Protein AF-0000000075248743 (afdb_homodimer)

Radius of gyration: 20.76 Å; Cα contacts (8 Å, |Δi|>4): 688; chains: 2; bounding box: 33×71×60 Å

pLDDT: mean 91.66, std 14.66, range [25.2, 98.94]

Secondary structure (DSSP, 8-state):
------TT--GGGGSTTSS---HHHH----EEEE-SSSS-EEEE--SS-SEEEEE-SHHHHHHHTSS-EEEEEEEGGGEEETTTTTTEEEEBTTTTBSS--SSEEEEETTT--EEEEE-SSEEEE-GGGEEE-TGGGTT--HHHHHS--/------TT--GGGGSTTSS---HHHH----EEEE-SSSS-EEEE--SS-SEEEEE-SHHHHHHHTSS-EEEEEEEGGGEEETTTTTTEEEEBTTTTBSS--SSEEEEETTT--EEEEE-SSEEEE-GGGEEE-TGGGTT--HHHHHS--

Organism: NCBI:txid1955775

InterPro domains:
  IPR006913 CENP-V/GFA domain [PF04828] (32-120)
  IPR006913 CENP-V/GFA domain [PS51891] (31-149)
  IPR011057 Mss4-like superfamily [SSF51316] (20-132)

Nearest PDB structures (foldseek):
  8ajq-assembly2_C  TM=8.377E-01  e=2.061E-07  Pseudomonas aeruginosa PAO1
  6r1x-assembly3_C  TM=5.592E-01  e=4.480E-01  Magnetospirillum gryphiswaldense MSR-1
  7ps9-assembly3_C  TM=5.287E-01  e=5.691E-01  Magnetospirillum gryphiswaldense
  8ajq-assembly2_C  TM=8.379E-01  e=2.808E-07  Pseudomonas aeruginosa PAO1
  6r1x-assembly3_C  TM=5.360E-01  e=5.881E-01  Magnetospirillum gryphiswaldense MSR-1

Sequence (298 aa):
MACESPPGLEEWQQKPPYQIQGGEKFGTVYWTGKCHCGRVEYRINRERPLDSKYCHCTGCQVLHGAPFQWAAIFHKSDMTFTHGHQGLNFYNSAEQQHAHHLPCKVSCSYCHSPIMDEGRNVILLFPGLCEVEGKAAVGKTVQQIFEPRMACESPPGLEEWQQKPPYQIQGGEKFGTVYWTGKCHCGRVEYRINRERPLDSKYCHCTGCQVLHGAPFQWAAIFHKSDMTFTHGHQGLNFYNSAEQQHAHHLPCKVSCSYCHSPIMDEGRNVILLFPGLCEVEGKAAVGKTVQQIFEPR

Solvent-accessible surface area (backbone atoms only — not comparable to full-atom values): 15722 Å² total; per-residue (Å²): 132,81,79,70,72,71,95,81,71,59,72,69,56,64,30,60,35,20,29,66,62,54,65,83,80,59,48,62,56,29,31,31,34,44,42,75,75,55,78,39,42,37,40,24,47,51,85,65,57,81,46,38,47,77,42,69,50,63,67,43,6,18,52,29,21,11,79,36,32,42,30,29,27,38,52,27,78,39,33,29,19,72,63,28,62,56,59,54,35,40,31,14,73,90,77,66,39,82,37,94,46,78,57,22,38,34,22,34,59,79,76,41,11,45,46,31,38,38,48,95,66,34,29,35,32,25,59,38,33,53,38,78,23,71,78,76,45,66,93,59,50,67,67,73,62,48,50,59,127,131,80,78,69,74,69,96,81,70,59,73,68,57,65,30,60,37,20,29,67,62,55,66,83,80,58,47,64,56,30,31,31,35,45,42,76,76,56,78,40,41,34,40,25,47,52,86,65,56,82,44,38,46,78,42,69,49,64,67,42,5,19,52,29,22,11,80,36,32,41,29,29,26,38,52,27,79,38,32,27,20,72,64,27,62,57,59,54,35,40,31,13,74,90,76,64,38,83,36,93,47,76,58,22,39,33,23,34,60,78,75,41,13,45,47,32,38,38,48,93,65,34,30,36,33,24,60,39,33,54,39,80,22,71,79,77,44,68,92,56,50,67,66,74,63,48,50,61,127

Structure (mmCIF, N/CA/C/O backbone):
data_AF-0000000075248743-model_v1
#
loop_
_entity.id
_entity.type
_entity.pdbx_description
1 polymer 'CENP-V/GFA domain-containing protein'
#
loop_
_atom_site.group_PDB
_atom_site.id
_atom_site.type_symbol
_atom_site.label_atom_id
_atom_site.label_alt_id
_atom_site.label_comp_id
_atom_site.label_asym_id
_atom_site.label_entity_id
_atom_site.label_seq_id
_atom_site.pdbx_PDB_ins_code
_atom_site.Cartn_x
_atom_site.Cartn_y
_atom_site.Cartn_z
_atom_site.occupancy
_atom_site.B_iso_or_equiv
_atom_site.auth_seq_id
_atom_site.auth_comp_id
_atom_site.auth_asym_id
_atom_site.auth_atom_id
_atom_site.pdbx_PDB_model_num
ATOM 1 N N . MET A 1 1 ? -7.328 44.219 -1.631 1 26.56 1 MET A N 1
ATOM 2 C CA . MET A 1 1 ? -7.16 43.625 -2.965 1 26.56 1 MET A CA 1
ATOM 3 C C . MET A 1 1 ? -6.988 42.125 -2.895 1 26.56 1 MET A C 1
ATOM 5 O O . MET A 1 1 ? -6.008 41.625 -2.336 1 26.56 1 MET A O 1
ATOM 9 N N . ALA A 1 2 ? -8.039 41.281 -2.729 1 38.62 2 ALA A N 1
ATOM 10 C CA . ALA A 1 2 ? -8.031 39.844 -2.451 1 38.62 2 ALA A CA 1
ATOM 11 C C . ALA A 1 2 ? -7.238 39.094 -3.512 1 38.62 2 ALA A C 1
ATOM 13 O O . ALA A 1 2 ? -7.465 39.281 -4.711 1 38.62 2 ALA A O 1
ATOM 14 N N . CYS A 1 3 ? -5.922 38.781 -3.303 1 37.91 3 CYS A N 1
ATOM 15 C CA . CYS A 1 3 ? -5.098 38.094 -4.309 1 37.91 3 CYS A CA 1
ATOM 16 C C . CYS A 1 3 ? -5.902 37.062 -5.055 1 37.91 3 CYS A C 1
ATOM 18 O O . CYS A 1 3 ? -6.492 36.156 -4.438 1 37.91 3 CYS A O 1
ATOM 20 N N . GLU A 1 4 ? -6.52 37.281 -6.137 1 41.47 4 GLU A N 1
ATOM 21 C CA . GLU A 1 4 ? -7.16 36.312 -7.039 1 41.47 4 GLU A CA 1
ATOM 22 C C . GLU A 1 4 ? -6.312 35.062 -7.203 1 41.47 4 GLU A C 1
ATOM 24 O O . GLU A 1 4 ? -5.09 35.156 -7.355 1 41.47 4 GLU A O 1
ATOM 29 N N . SER A 1 5 ? -6.648 33.969 -6.484 1 47.62 5 SER A N 1
ATOM 30 C CA . SER A 1 5 ? -5.988 32.688 -6.684 1 47.62 5 SER A CA 1
ATOM 31 C C . SER A 1 5 ? -5.539 32.5 -8.125 1 47.62 5 SER A C 1
ATOM 33 O O . SER A 1 5 ? -6.242 32.906 -9.055 1 47.62 5 SER A O 1
ATOM 35 N N . PRO A 1 6 ? -4.219 32.469 -8.508 1 49.81 6 PRO A N 1
ATOM 36 C CA . PRO A 1 6 ? -3.875 32.281 -9.922 1 49.81 6 PRO A CA 1
ATOM 37 C C . PRO A 1 6 ? -4.91 31.469 -10.688 1 49.81 6 PRO A C 1
ATOM 39 O O . PRO A 1 6 ? -5.582 30.609 -10.109 1 49.81 6 PRO A O 1
ATOM 42 N N . PRO A 1 7 ? -5.312 31.672 -11.922 1 53.66 7 PRO A N 1
ATOM 43 C CA . PRO A 1 7 ? -6.223 31.031 -12.875 1 53.66 7 PRO A CA 1
ATOM 44 C C . PRO A 1 7 ? -5.84 29.578 -13.164 1 53.66 7 PRO A C 1
ATOM 46 O O . PRO A 1 7 ? -4.688 29.297 -13.5 1 53.66 7 PRO A O 1
ATOM 49 N N . GLY A 1 8 ? -6.32 28.438 -12.281 1 68.12 8 GLY A N 1
ATOM 50 C CA . GLY A 1 8 ? -6.148 27.047 -12.664 1 68.12 8 GLY A CA 1
ATOM 51 C C . GLY A 1 8 ? -6.078 26.109 -11.477 1 68.12 8 GLY A C 1
ATOM 52 O O . GLY A 1 8 ? -6.34 24.906 -11.609 1 68.12 8 GLY A O 1
ATOM 53 N N . LEU A 1 9 ? -5.648 26.672 -10.305 1 75.94 9 LEU A N 1
ATOM 54 C CA . LEU A 1 9 ? -5.609 25.766 -9.172 1 75.94 9 LEU A CA 1
ATOM 55 C C . LEU A 1 9 ? -6.977 25.672 -8.5 1 75.94 9 LEU A C 1
ATOM 57 O O . LEU A 1 9 ? -7.645 26.688 -8.297 1 75.94 9 LEU A O 1
ATOM 61 N N . GLU A 1 10 ? -7.312 24.453 -8.164 1 91 10 GLU A N 1
ATOM 62 C CA . GLU A 1 10 ? -8.523 24.219 -7.391 1 91 10 GLU A CA 1
ATOM 63 C C . GLU A 1 10 ? -8.367 24.719 -5.957 1 91 10 GLU A C 1
ATOM 65 O O . GLU A 1 10 ? -7.25 24.75 -5.426 1 91 10 GLU A O 1
ATOM 70 N N . GLU A 1 11 ? -9.406 25.172 -5.34 1 94.88 11 GLU A N 1
ATOM 71 C CA . GLU A 1 11 ? -9.414 25.781 -4.012 1 94.88 11 GLU A CA 1
ATOM 72 C C . GLU A 1 11 ? -8.75 24.859 -2.988 1 94.88 11 GLU A C 1
ATOM 74 O O . GLU A 1 11 ? -7.992 25.328 -2.131 1 94.88 11 GLU A O 1
ATOM 79 N N . TRP A 1 12 ? -9.047 23.578 -3.084 1 96.88 12 TRP A N 1
ATOM 80 C CA . TRP A 1 12 ? -8.523 22.641 -2.092 1 96.88 12 TRP A CA 1
ATOM 81 C C . TRP A 1 12 ? -7.004 22.578 -2.143 1 96.88 12 TRP A C 1
ATOM 83 O O . TRP A 1 12 ? -6.352 22.281 -1.138 1 96.88 12 TRP A O 1
ATOM 93 N N . GLN A 1 13 ? -6.379 22.844 -3.238 1 97.38 13 GLN A N 1
ATOM 94 C CA . GLN A 1 13 ? -4.934 22.797 -3.416 1 97.38 13 GLN A CA 1
ATOM 95 C C . GLN A 1 13 ? -4.238 23.906 -2.645 1 97.38 13 GLN A C 1
ATOM 97 O O . GLN A 1 13 ? -3.02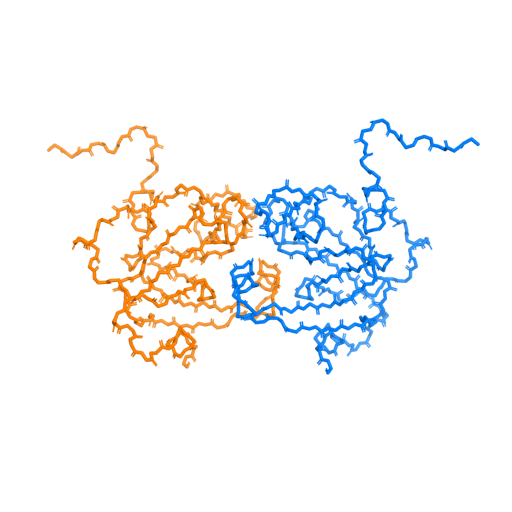1 23.875 -2.445 1 97.38 13 GLN A O 1
ATOM 102 N N . GLN A 1 14 ? -5.031 24.859 -2.176 1 96.31 14 GLN A N 1
ATOM 103 C CA . GLN A 1 14 ? -4.484 26.016 -1.476 1 96.31 14 GLN A CA 1
ATOM 104 C C . GLN A 1 14 ? -4.773 25.938 0.021 1 96.31 14 GLN A C 1
ATOM 106 O O . GLN A 1 14 ? -4.48 26.891 0.763 1 96.31 14 GLN A O 1
ATOM 111 N N . LYS A 1 15 ? -5.309 24.922 0.429 1 97.38 15 LYS A N 1
ATOM 112 C CA . LYS A 1 15 ? -5.672 24.703 1.827 1 97.38 15 LYS A CA 1
ATOM 113 C C . LYS A 1 15 ? -4.887 23.547 2.438 1 97.38 15 LYS A C 1
ATOM 115 O O . LYS A 1 15 ? -4.355 22.703 1.714 1 97.38 15 LYS A O 1
ATOM 120 N N . PRO A 1 16 ? -4.812 23.484 3.725 1 97.94 16 PRO A N 1
ATOM 121 C CA . PRO A 1 16 ? -4.188 22.312 4.355 1 97.94 16 PRO A CA 1
ATOM 122 C C . PRO A 1 16 ? -4.848 21 3.951 1 97.94 16 PRO A C 1
ATOM 124 O O . PRO A 1 16 ? -6.062 20.953 3.75 1 97.94 16 PRO A O 1
ATOM 127 N N . PRO A 1 17 ? -3.996 19.953 3.795 1 98.69 17 PRO A N 1
ATOM 128 C CA . PRO A 1 17 ? -2.561 19.891 4.074 1 98.69 17 PRO A CA 1
ATOM 129 C C . PRO A 1 17 ? -1.706 20.266 2.865 1 98.69 17 PRO A C 1
ATOM 131 O O . PRO A 1 17 ? -0.489 20.062 2.877 1 98.69 17 PRO A O 1
ATOM 134 N N . TYR A 1 18 ? -2.293 20.906 1.869 1 98.5 18 TYR A N 1
ATOM 135 C CA . TYR A 1 18 ? -1.592 21.109 0.608 1 98.5 18 TYR A CA 1
ATOM 136 C C . TYR A 1 18 ? -1.05 22.531 0.515 1 98.5 18 TYR A C 1
ATOM 138 O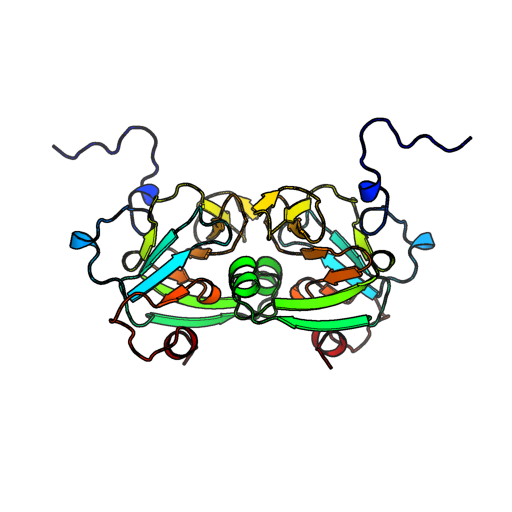 O . TYR A 1 18 ? -0.303 22.859 -0.41 1 98.5 18 TYR A O 1
ATOM 146 N N . GLN A 1 19 ? -1.462 23.375 1.482 1 96.94 19 GLN A N 1
ATOM 147 C CA . GLN A 1 19 ? -0.862 24.703 1.594 1 96.94 19 GLN A CA 1
ATOM 148 C C . GLN A 1 19 ? 0.577 24.609 2.096 1 96.94 19 GLN A C 1
ATOM 150 O O . GLN A 1 19 ? 0.828 24.094 3.188 1 96.94 19 GLN A O 1
ATOM 155 N N . ILE A 1 20 ? 1.481 25.062 1.297 1 95.12 20 ILE A N 1
ATOM 156 C CA . ILE A 1 20 ? 2.879 25.047 1.714 1 95.12 20 ILE A CA 1
ATOM 157 C C . ILE A 1 20 ? 3.105 26.078 2.812 1 95.12 20 ILE A C 1
ATOM 159 O O . ILE A 1 20 ? 2.885 27.281 2.602 1 95.12 20 ILE A O 1
ATOM 163 N N . GLN A 1 21 ? 3.469 25.609 3.908 1 91.69 21 GLN A N 1
ATOM 164 C CA . GLN A 1 21 ? 3.66 26.5 5.047 1 91.69 21 GLN A CA 1
ATOM 165 C C . GLN A 1 21 ? 5.125 26.531 5.477 1 91.69 21 GLN A C 1
ATOM 167 O O . GLN A 1 21 ? 5.742 25.484 5.68 1 91.69 21 GLN A O 1
ATOM 172 N N . GLY A 1 22 ? 5.656 27.688 5.582 1 88 22 GLY A N 1
ATOM 173 C CA . GLY A 1 22 ? 7.008 27.828 6.102 1 88 22 GLY A CA 1
ATOM 174 C C . GLY A 1 22 ? 7.121 27.5 7.574 1 88 22 GLY A C 1
ATOM 175 O O . GLY A 1 22 ? 6.109 27.375 8.266 1 88 22 GLY A O 1
ATOM 176 N N . GLY A 1 23 ? 8.32 27.281 8.039 1 81.94 23 GLY A N 1
ATOM 177 C CA . GLY A 1 23 ? 8.609 26.859 9.398 1 81.94 23 GLY A CA 1
ATOM 178 C C . GLY A 1 23 ? 8.023 27.797 10.445 1 81.94 23 GLY A C 1
ATOM 179 O O . GLY A 1 23 ? 7.395 27.344 11.406 1 81.94 23 GLY A O 1
ATOM 180 N N . GLU A 1 24 ? 8.188 29.109 10.281 1 86.44 24 GLU A N 1
ATOM 181 C CA . GLU A 1 24 ? 7.734 30.078 11.289 1 86.44 24 GLU A CA 1
ATOM 182 C C . GLU A 1 24 ? 6.215 30.047 11.43 1 86.44 24 GLU A C 1
ATOM 184 O O . GLU A 1 24 ? 5.691 30.047 12.547 1 86.44 24 GLU A O 1
ATOM 189 N N . LYS A 1 25 ? 5.504 29.938 10.367 1 90.44 25 LYS A N 1
ATOM 190 C CA . LYS A 1 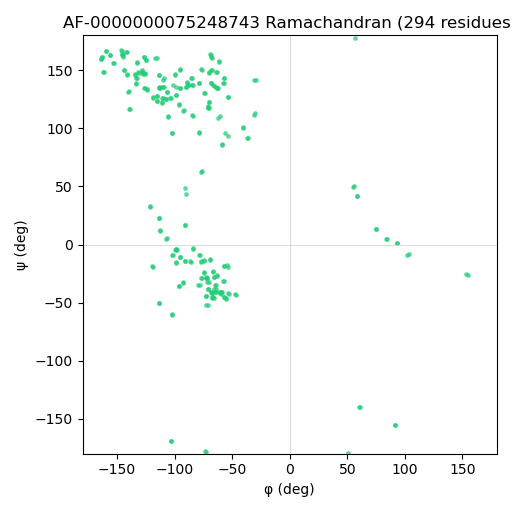25 ? 4.047 29.969 10.383 1 90.44 25 LYS A CA 1
ATOM 191 C C . LYS A 1 25 ? 3.475 28.609 10.805 1 90.44 25 LYS A C 1
ATOM 193 O O . LYS A 1 25 ? 2.469 28.547 11.508 1 90.44 25 LYS A O 1
ATOM 198 N N . PHE A 1 26 ? 4.105 27.516 10.438 1 95.12 26 PHE A N 1
ATOM 199 C CA . PHE A 1 26 ? 3.594 26.172 10.695 1 95.12 26 PHE A CA 1
ATOM 200 C C . PHE A 1 26 ? 3.805 25.781 12.156 1 95.12 26 PHE A C 1
ATOM 202 O O . PHE A 1 26 ? 3.021 25.016 12.711 1 95.12 26 PHE A O 1
ATOM 209 N N . GLY A 1 27 ? 4.797 26.297 12.758 1 93.88 27 GLY A N 1
ATOM 210 C CA . GLY A 1 27 ? 5.051 26.031 14.164 1 93.88 27 GLY A CA 1
ATOM 211 C C . GLY A 1 27 ? 5.957 24.844 14.398 1 93.88 27 GLY A C 1
ATOM 212 O O . GLY A 1 27 ? 6.727 24.469 13.508 1 93.88 27 GLY A O 1
ATOM 213 N N . THR A 1 28 ? 5.824 24.25 15.555 1 93.62 28 THR A N 1
ATOM 214 C CA . THR A 1 28 ? 6.719 23.172 15.945 1 93.62 28 THR A CA 1
ATOM 215 C C . THR A 1 28 ? 6.379 21.891 15.195 1 93.62 28 THR A C 1
ATOM 217 O O . THR A 1 28 ? 5.227 21.453 15.188 1 93.62 28 THR A O 1
ATOM 220 N N . VAL A 1 29 ? 7.422 21.344 14.641 1 95.06 29 VAL A N 1
ATOM 221 C CA . VAL A 1 29 ? 7.262 20.078 13.93 1 95.06 29 VAL A CA 1
ATOM 222 C C . VAL A 1 29 ? 7.625 18.922 14.859 1 95.06 29 VAL A C 1
ATOM 224 O O . VAL A 1 29 ? 8.758 18.828 15.328 1 95.06 29 VAL A O 1
ATOM 227 N N . TYR A 1 30 ? 6.645 18.062 15.039 1 94 30 TYR A N 1
ATOM 228 C CA . TYR A 1 30 ? 6.879 16.906 15.914 1 94 30 TYR A CA 1
ATOM 229 C C . TYR A 1 30 ? 7.27 15.68 15.102 1 94 30 TYR A C 1
ATOM 231 O O . TYR A 1 30 ? 8.047 14.844 15.57 1 94 30 TYR A O 1
ATOM 239 N N . TRP A 1 31 ? 6.691 15.578 13.969 1 94.94 31 TRP A N 1
ATOM 240 C CA . TRP A 1 31 ? 6.906 14.406 13.125 1 94.94 31 TRP A CA 1
ATOM 241 C C . TRP A 1 31 ? 7.156 14.82 11.68 1 94.94 31 TRP A C 1
ATOM 243 O O . TRP A 1 31 ? 6.602 15.82 11.203 1 94.94 31 TRP A O 1
ATOM 253 N N . THR A 1 32 ? 7.965 14.094 10.992 1 96.56 32 THR A N 1
ATOM 254 C CA . THR A 1 32 ? 8.156 14.18 9.547 1 96.56 32 THR A CA 1
ATOM 255 C C . THR A 1 32 ? 7.934 12.812 8.891 1 96.56 32 THR A C 1
ATOM 257 O O . THR A 1 32 ? 7.922 11.789 9.578 1 96.56 32 THR A O 1
ATOM 260 N N . GLY A 1 33 ? 7.664 12.883 7.648 1 97.62 33 GLY A N 1
ATOM 261 C CA . GLY A 1 33 ? 7.543 11.656 6.879 1 97.62 33 GLY A CA 1
A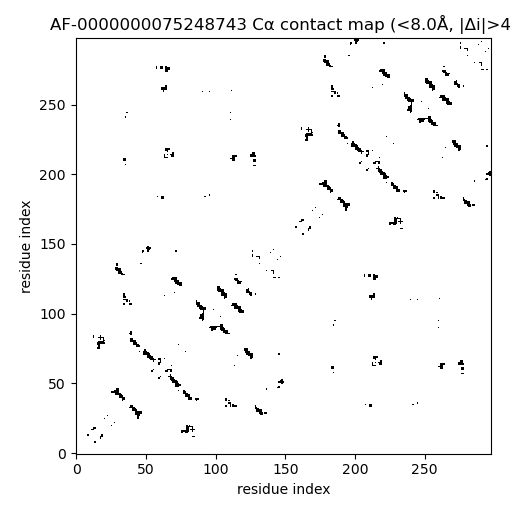TOM 262 C C . GLY A 1 33 ? 7.785 11.852 5.395 1 97.62 33 GLY A C 1
ATOM 263 O O . GLY A 1 33 ? 7.82 12.984 4.91 1 97.62 33 GLY A O 1
ATOM 264 N N . LYS A 1 34 ? 8.023 10.781 4.742 1 98.44 34 LYS A N 1
ATOM 265 C CA . LYS A 1 34 ? 8.211 10.781 3.293 1 98.44 34 LYS A CA 1
ATOM 266 C C . LYS A 1 34 ? 7.82 9.438 2.684 1 98.44 34 LYS A C 1
ATOM 268 O O . LYS A 1 34 ? 7.801 8.422 3.377 1 98.44 34 LYS A O 1
ATOM 273 N N . CYS A 1 35 ? 7.48 9.5 1.39 1 98.75 35 CYS A N 1
ATOM 274 C CA . CYS A 1 35 ? 7.219 8.258 0.669 1 98.75 35 CYS A CA 1
ATOM 275 C C . CYS A 1 35 ? 8.516 7.504 0.396 1 98.75 35 CYS A C 1
ATOM 277 O O . CYS A 1 35 ? 9.594 7.938 0.809 1 98.75 35 CYS A O 1
ATOM 279 N N . HIS A 1 36 ? 8.492 6.402 -0.254 1 98.88 36 HIS A N 1
ATOM 280 C CA . HIS A 1 36 ? 9.648 5.539 -0.434 1 98.88 36 HIS A CA 1
ATOM 281 C C . HIS A 1 36 ? 10.703 6.203 -1.318 1 98.88 36 HIS A C 1
ATOM 283 O O . HIS A 1 36 ? 11.898 6.129 -1.033 1 98.88 36 HIS A O 1
ATOM 289 N N . CYS A 1 37 ? 10.258 6.859 -2.395 1 98.62 37 CYS A N 1
ATOM 290 C CA . CYS A 1 37 ? 11.188 7.426 -3.363 1 98.62 37 CYS A CA 1
ATOM 291 C C . CYS A 1 37 ? 11.641 8.82 -2.941 1 98.62 37 CYS A C 1
ATOM 293 O O . CYS A 1 37 ? 12.547 9.391 -3.541 1 98.62 37 CYS A O 1
ATOM 295 N N . GLY A 1 38 ? 10.93 9.398 -2 1 98.31 38 GLY A N 1
ATOM 296 C CA . GLY A 1 38 ? 11.367 10.672 -1.447 1 98.31 38 GLY A CA 1
ATOM 297 C C . GLY A 1 38 ? 10.75 11.867 -2.143 1 98.31 38 GLY A C 1
ATOM 298 O O . GLY A 1 38 ? 10.945 13.008 -1.721 1 98.31 38 GLY A O 1
ATOM 299 N N . ARG A 1 39 ? 9.898 11.656 -3.111 1 98.31 39 ARG A N 1
ATOM 300 C CA . ARG A 1 39 ? 9.305 12.758 -3.867 1 98.31 39 ARG A CA 1
ATOM 301 C C . ARG A 1 39 ? 8.242 13.469 -3.045 1 98.31 39 ARG A C 1
ATOM 303 O O . ARG A 1 39 ? 7.902 14.625 -3.324 1 98.31 39 ARG A O 1
ATOM 310 N N . VAL A 1 40 ? 7.664 12.805 -2.092 1 98.75 40 VAL A N 1
ATOM 311 C CA . VAL A 1 40 ? 6.637 13.367 -1.218 1 98.75 40 VAL A CA 1
ATOM 312 C C . VAL A 1 40 ? 7.156 13.422 0.218 1 98.75 40 VAL A C 1
ATOM 314 O O . VAL A 1 40 ? 7.641 12.414 0.748 1 98.75 40 VAL A O 1
ATOM 317 N N . GLU A 1 41 ? 7.141 14.539 0.75 1 98.38 41 GLU A N 1
ATOM 318 C CA . GLU A 1 41 ? 7.527 14.781 2.139 1 98.38 41 GLU A CA 1
ATOM 319 C C . GLU A 1 41 ? 6.488 15.625 2.865 1 98.38 41 GLU A C 1
ATOM 321 O O . GLU A 1 41 ? 5.832 16.469 2.254 1 98.38 41 GLU A O 1
ATOM 326 N N . TYR A 1 42 ? 6.34 15.367 4.188 1 98.38 42 TYR A N 1
ATOM 327 C CA . TYR A 1 42 ? 5.371 16.141 4.957 1 98.38 42 TYR A CA 1
ATOM 328 C C . TYR A 1 42 ? 5.863 16.359 6.383 1 98.38 42 TYR A C 1
ATOM 330 O O . TYR A 1 42 ? 6.816 15.719 6.824 1 98.38 42 TYR A O 1
ATOM 338 N N . ARG A 1 43 ? 5.262 17.281 7.016 1 97.5 43 ARG A N 1
ATOM 339 C CA . ARG A 1 43 ? 5.512 17.641 8.414 1 97.5 43 ARG A CA 1
ATOM 340 C C . ARG A 1 43 ? 4.211 17.672 9.211 1 97.5 43 ARG A C 1
ATOM 342 O O . ARG A 1 43 ? 3.15 17.984 8.664 1 97.5 43 ARG A O 1
ATOM 349 N N . ILE A 1 44 ? 4.281 17.359 10.516 1 96.94 44 ILE A N 1
ATOM 350 C CA . ILE A 1 44 ? 3.152 17.391 11.438 1 96.94 44 ILE A CA 1
ATOM 351 C C . ILE A 1 44 ? 3.492 18.266 12.641 1 96.94 44 ILE A C 1
ATOM 353 O O . ILE A 1 44 ? 4.543 18.094 13.266 1 96.94 44 ILE A O 1
ATOM 357 N N . ASN A 1 45 ? 2.588 19.094 13.016 1 96.44 45 ASN A N 1
ATOM 358 C CA . ASN A 1 45 ? 2.871 20.031 14.102 1 96.44 45 ASN A CA 1
ATOM 359 C C . ASN A 1 45 ? 2.023 19.734 15.336 1 96.44 45 ASN A C 1
ATOM 361 O O . ASN A 1 45 ? 1.751 20.625 16.141 1 96.44 45 ASN A O 1
ATOM 365 N N . ARG A 1 46 ? 1.58 18.531 15.414 1 95.31 46 ARG A N 1
ATOM 366 C CA . ARG A 1 46 ? 0.86 18.047 16.594 1 95.31 46 ARG A CA 1
ATOM 367 C C . ARG A 1 46 ? 1.538 16.812 17.172 1 95.31 46 ARG A C 1
ATOM 369 O O . ARG A 1 46 ? 1.839 15.867 16.453 1 95.31 46 ARG A O 1
ATOM 376 N N . GLU A 1 47 ? 1.709 16.844 18.438 1 93 47 GLU A N 1
ATOM 377 C CA . GLU A 1 47 ? 2.475 15.789 19.094 1 93 47 GLU A CA 1
ATOM 378 C C . GLU A 1 47 ? 1.698 14.477 19.109 1 93 47 GLU A C 1
ATOM 380 O O . GLU A 1 47 ? 2.221 13.43 18.719 1 93 47 GLU A O 1
ATOM 385 N N . ARG A 1 48 ? 0.419 14.617 19.625 1 94.88 48 ARG A N 1
ATOM 386 C CA . ARG A 1 48 ? -0.412 13.422 19.734 1 94.88 48 ARG A CA 1
ATOM 387 C C . ARG A 1 48 ? -1.587 13.477 18.766 1 94.88 48 ARG A C 1
ATOM 389 O O . ARG A 1 48 ? -2.227 14.516 18.609 1 94.88 48 ARG A O 1
ATOM 396 N N . PRO A 1 49 ? -1.808 12.367 18.109 1 97.69 49 PRO A N 1
ATOM 397 C CA . PRO A 1 49 ? -2.998 12.367 17.266 1 97.69 49 PRO A CA 1
ATOM 398 C C . PRO A 1 49 ? -4.289 12.562 18.047 1 97.69 49 PRO A C 1
ATOM 400 O O . PRO A 1 49 ? -4.32 12.336 19.266 1 97.69 49 PRO A O 1
ATOM 403 N N . LEU A 1 50 ? -5.289 13.031 17.328 1 98.19 50 LEU A N 1
ATOM 404 C CA . LEU A 1 50 ? -6.621 13.133 17.906 1 98.19 50 LEU A CA 1
ATOM 405 C C . LEU A 1 50 ? -7.133 11.758 18.328 1 98.19 50 LEU A C 1
ATOM 407 O O . LEU A 1 50 ? -7.844 11.641 19.328 1 98.19 50 LEU A O 1
ATOM 411 N N . ASP A 1 51 ? -6.895 10.812 17.516 1 97.94 51 ASP A N 1
ATOM 412 C CA . ASP A 1 51 ? -7.242 9.406 17.688 1 97.94 51 ASP A CA 1
ATOM 413 C C . ASP A 1 51 ? -6.391 8.516 16.797 1 97.94 51 ASP A C 1
ATOM 415 O O . ASP A 1 51 ? -5.66 9.008 15.93 1 97.94 51 ASP A O 1
ATOM 419 N N . SER A 1 52 ? -6.402 7.223 17.047 1 98.06 52 SER A N 1
ATOM 420 C CA . SER A 1 52 ? -5.746 6.211 16.219 1 98.06 52 SER A CA 1
ATOM 421 C C . SER A 1 52 ? -6.602 4.953 16.109 1 98.06 52 SER A C 1
ATOM 423 O O . SER A 1 52 ? -7.293 4.574 17.062 1 98.06 52 SER A O 1
ATOM 425 N N . LYS A 1 53 ? -6.5 4.324 14.922 1 97.69 53 LYS A N 1
ATOM 426 C CA . LYS A 1 53 ? -7.375 3.18 14.68 1 97.69 53 LYS A CA 1
ATOM 427 C C . LYS A 1 53 ? -6.66 2.105 13.867 1 97.69 53 LYS A C 1
ATOM 429 O O . LYS A 1 53 ? -5.75 2.408 13.094 1 97.69 53 LYS A O 1
ATOM 434 N N . TYR A 1 54 ? -7.133 0.858 14.172 1 98.12 54 TYR A N 1
ATOM 435 C CA . TYR A 1 54 ? -6.879 -0.262 13.273 1 98.12 54 TYR A CA 1
ATOM 436 C C . TYR A 1 54 ? -8.117 -0.607 12.461 1 98.12 54 TYR A C 1
ATOM 438 O O . TYR A 1 54 ? -9.203 -0.785 13.023 1 98.12 54 TYR A O 1
ATOM 446 N N . CYS A 1 55 ? -8 -0.657 11.18 1 98.25 55 CYS A N 1
ATOM 447 C CA . CYS A 1 55 ? -9.102 -1.071 10.32 1 98.25 55 CYS A CA 1
ATOM 448 C C . CYS A 1 55 ? -8.82 -2.426 9.688 1 98.25 55 CYS A C 1
ATOM 450 O O . CYS A 1 55 ? -7.824 -2.584 8.969 1 98.25 55 CYS A O 1
ATOM 452 N N . HIS A 1 56 ? -9.68 -3.396 9.805 1 97.38 56 HIS A N 1
ATOM 453 C CA . HIS A 1 56 ? -9.461 -4.762 9.344 1 97.38 56 HIS A CA 1
ATOM 454 C C . HIS A 1 56 ? -10.383 -5.113 8.188 1 97.38 56 HIS A C 1
ATOM 456 O O . HIS A 1 56 ? -10.539 -6.289 7.844 1 97.38 56 HIS A O 1
ATOM 462 N N . CYS A 1 57 ? -11.023 -4.156 7.625 1 97.62 57 CYS A N 1
ATOM 463 C CA . CYS A 1 57 ? -11.93 -4.469 6.527 1 97.62 57 CYS A CA 1
ATOM 464 C C . CYS A 1 57 ? -11.164 -4.949 5.301 1 97.62 57 CYS A C 1
ATOM 466 O O . CYS A 1 57 ? -9.969 -4.664 5.164 1 97.62 57 CYS A O 1
ATOM 468 N N . THR A 1 58 ? -11.797 -5.594 4.406 1 96.69 58 THR A N 1
ATOM 469 C CA . THR A 1 58 ? -11.18 -6.156 3.213 1 96.69 58 THR A CA 1
ATOM 470 C C . THR A 1 58 ? -10.648 -5.047 2.307 1 96.69 58 THR A C 1
ATOM 472 O O . THR A 1 58 ? -9.594 -5.199 1.681 1 96.69 58 THR A O 1
ATOM 475 N N . GLY A 1 59 ? -11.344 -3.941 2.193 1 98.12 59 GLY A N 1
ATOM 476 C CA . GLY A 1 59 ? -10.875 -2.828 1.381 1 98.12 59 GLY A CA 1
ATOM 477 C C . GLY A 1 59 ? -9.508 -2.32 1.796 1 98.12 59 GLY A C 1
ATOM 478 O O . GLY A 1 59 ? -8.633 -2.109 0.951 1 98.12 59 GLY A O 1
ATOM 479 N N . CYS A 1 60 ? -9.336 -2.166 3.084 1 98.69 60 CYS A N 1
ATOM 480 C CA . CYS A 1 60 ? -8.055 -1.685 3.592 1 98.69 60 CYS A CA 1
ATOM 481 C C . CYS A 1 60 ? -6.977 -2.75 3.447 1 98.69 60 CYS A C 1
ATOM 483 O O . CYS A 1 60 ? -5.828 -2.436 3.141 1 98.69 60 CYS A O 1
ATOM 485 N N . GLN A 1 61 ? -7.367 -3.98 3.684 1 98.5 61 GLN A N 1
ATOM 486 C CA . GLN A 1 61 ? -6.406 -5.059 3.482 1 98.5 61 GLN A CA 1
ATOM 487 C C . GLN A 1 61 ? -5.906 -5.086 2.043 1 98.5 61 GLN A C 1
ATOM 489 O O . GLN A 1 61 ? -4.703 -5.207 1.802 1 98.5 61 GLN A O 1
ATOM 494 N N . VAL A 1 62 ? -6.77 -4.887 1.107 1 98.81 62 VAL A N 1
ATOM 495 C CA . VAL A 1 62 ? -6.43 -4.938 -0.311 1 98.81 62 VAL A CA 1
ATOM 496 C C . VAL A 1 62 ? -5.621 -3.697 -0.691 1 98.81 62 VAL A C 1
ATOM 498 O O . VAL A 1 62 ? -4.594 -3.803 -1.364 1 98.81 62 VAL A O 1
ATOM 501 N N . LEU A 1 63 ? -5.984 -2.557 -0.275 1 98.94 63 LEU A N 1
ATOM 502 C CA . LEU A 1 63 ? -5.371 -1.303 -0.698 1 98.94 63 LEU A CA 1
ATOM 503 C C . LEU A 1 63 ? -3.979 -1.15 -0.094 1 98.94 63 LEU A C 1
ATOM 505 O O . LEU A 1 63 ? -3.109 -0.501 -0.683 1 98.94 63 LEU A O 1
ATOM 509 N N . HIS A 1 64 ? -3.746 -1.738 1.062 1 98.94 64 HIS A N 1
ATOM 510 C CA . HIS A 1 64 ? -2.443 -1.622 1.709 1 98.94 64 HIS A CA 1
ATOM 511 C C . HIS A 1 64 ? -1.588 -2.857 1.449 1 98.94 64 HIS A C 1
ATOM 513 O O . HIS A 1 64 ? -0.374 -2.834 1.667 1 98.94 64 HIS A O 1
ATOM 519 N N . GLY A 1 65 ? -2.225 -3.965 0.974 1 98.69 65 GLY A N 1
ATOM 520 C CA . GLY A 1 65 ? -1.499 -5.223 0.895 1 98.69 65 GLY A CA 1
ATOM 521 C C . GLY A 1 65 ? -0.961 -5.688 2.236 1 98.69 65 GLY A C 1
ATOM 522 O O . GLY A 1 65 ? 0.182 -6.137 2.33 1 98.69 65 GLY A O 1
ATOM 523 N N . ALA A 1 66 ? -1.75 -5.551 3.24 1 98.56 66 ALA A N 1
ATOM 524 C CA . ALA A 1 66 ? -1.354 -5.832 4.617 1 98.56 66 ALA A CA 1
ATOM 525 C C . ALA A 1 66 ? -2.527 -6.383 5.426 1 98.56 66 ALA A C 1
ATOM 527 O O . ALA A 1 66 ? -3.674 -6.34 4.973 1 98.56 66 ALA A O 1
ATOM 528 N N . PRO A 1 67 ? -2.258 -6.926 6.602 1 97.12 67 PRO A N 1
ATOM 529 C CA . PRO A 1 67 ? -3.346 -7.543 7.363 1 97.12 67 PRO A CA 1
ATOM 530 C C . PRO A 1 67 ? -4.395 -6.531 7.824 1 97.12 67 PRO A C 1
ATOM 532 O O . PRO A 1 67 ? -5.547 -6.902 8.07 1 97.12 67 PRO A O 1
ATOM 535 N N . PHE A 1 68 ? -3.973 -5.305 8.008 1 98.06 68 PHE A N 1
ATOM 536 C CA . PHE A 1 68 ? -4.867 -4.238 8.445 1 98.06 68 PHE A CA 1
ATOM 537 C C . PHE A 1 68 ? -4.246 -2.871 8.18 1 98.06 68 PHE A C 1
ATOM 539 O O . PHE A 1 68 ? -3.041 -2.766 7.938 1 98.06 68 PHE A O 1
ATOM 546 N N . GLN A 1 69 ? -5.121 -1.894 8.18 1 98.56 69 GLN A N 1
ATOM 547 C CA . GLN A 1 69 ? -4.668 -0.507 8.133 1 98.56 69 GLN A CA 1
ATOM 548 C C . GLN A 1 69 ? -4.461 0.051 9.539 1 98.56 69 GLN A C 1
ATOM 550 O O . GLN A 1 69 ? -5.266 -0.205 10.438 1 98.56 69 GLN A O 1
ATOM 555 N N . TRP A 1 70 ? -3.363 0.751 9.781 1 98.69 70 TRP A N 1
ATOM 556 C CA . TRP A 1 70 ? -3.084 1.553 10.969 1 98.69 70 TRP A CA 1
ATOM 557 C C . TRP A 1 70 ? -3.072 3.039 10.625 1 98.69 70 TRP A C 1
ATOM 559 O O . TRP A 1 70 ? -2.291 3.482 9.781 1 98.69 70 TRP A O 1
ATOM 569 N N . ALA A 1 71 ? -3.953 3.789 11.32 1 98.75 71 ALA A N 1
ATOM 570 C CA . ALA A 1 71 ? -4.094 5.203 10.977 1 98.75 71 ALA A CA 1
ATOM 571 C C . ALA A 1 71 ? -4.094 6.074 12.227 1 98.75 71 ALA A C 1
ATOM 573 O O . ALA A 1 71 ? -4.691 5.711 13.25 1 98.75 71 ALA A O 1
ATOM 574 N N . ALA A 1 72 ? -3.41 7.164 12.141 1 98.69 72 ALA A N 1
ATOM 575 C CA . ALA A 1 72 ? -3.449 8.242 13.133 1 98.69 72 ALA A CA 1
ATOM 576 C C . ALA A 1 72 ? -4.223 9.445 12.602 1 98.69 72 ALA A C 1
ATOM 578 O O . ALA A 1 72 ? -3.969 9.914 11.492 1 98.69 72 ALA A O 1
ATOM 579 N N . ILE A 1 73 ? -5.117 9.945 13.375 1 98.81 73 ILE A N 1
ATOM 580 C CA . ILE A 1 73 ? -6.051 10.961 12.914 1 98.81 73 ILE A CA 1
ATOM 581 C C . ILE A 1 73 ? -5.566 12.344 13.352 1 98.81 73 ILE A C 1
ATOM 583 O O . ILE A 1 73 ? -5.258 12.555 14.531 1 98.81 73 ILE A O 1
ATOM 587 N N . PHE A 1 74 ? -5.48 13.266 12.469 1 98.81 74 PHE A N 1
ATOM 588 C CA . PHE A 1 74 ? -5.102 14.656 12.703 1 98.81 74 PHE A CA 1
ATOM 589 C C . PHE A 1 74 ? -6.066 15.602 12 1 98.81 74 PHE A C 1
ATOM 591 O O . PHE A 1 74 ? -6.738 15.219 11.039 1 98.81 74 PHE A O 1
ATOM 598 N N . HIS A 1 75 ? -6.125 16.797 12.492 1 98.81 75 HIS A N 1
ATOM 599 C CA . HIS A 1 75 ? -6.719 17.828 11.656 1 98.81 75 HIS A CA 1
ATOM 600 C C . HIS A 1 75 ? -5.891 18.062 10.391 1 98.81 75 HIS A C 1
ATOM 602 O O . HIS A 1 75 ? -4.664 17.953 10.422 1 98.81 75 HIS A O 1
ATOM 608 N N . LYS A 1 76 ? -6.562 18.422 9.32 1 98.75 76 LYS A N 1
ATOM 609 C CA . LYS A 1 76 ? -5.848 18.734 8.086 1 98.75 76 LYS A CA 1
ATOM 610 C C . LYS A 1 76 ? -4.836 19.859 8.312 1 98.75 76 LYS A C 1
ATOM 612 O O . LYS A 1 76 ? -3.764 19.875 7.707 1 98.75 76 LYS A O 1
ATOM 617 N N . SER A 1 77 ? -5.113 20.766 9.211 1 98.31 77 SER A N 1
ATOM 618 C CA . SER A 1 77 ? -4.25 21.906 9.484 1 98.31 77 SER A CA 1
ATOM 619 C C . SER A 1 77 ? -3.014 21.5 10.273 1 98.31 77 SER A C 1
ATOM 621 O O . SER A 1 77 ? -2.062 22.266 10.406 1 98.31 77 SER A O 1
ATOM 623 N N . ASP A 1 78 ? -2.977 20.312 10.828 1 98.12 78 ASP A N 1
ATOM 624 C CA . ASP A 1 78 ? -1.829 19.828 11.586 1 98.12 78 ASP A CA 1
ATOM 625 C C . ASP A 1 78 ? -0.711 19.359 10.664 1 98.12 78 ASP A C 1
ATOM 627 O O . ASP A 1 78 ? 0.408 19.109 11.109 1 98.12 78 ASP A O 1
ATOM 631 N N . MET A 1 79 ? -0.976 19.281 9.398 1 98.31 79 MET A N 1
ATOM 632 C CA . MET A 1 79 ? -0.03 18.703 8.445 1 98.31 79 MET A CA 1
ATOM 633 C C . MET A 1 79 ? 0.225 19.672 7.285 1 98.31 79 MET A C 1
ATOM 635 O O . MET A 1 79 ? -0.66 20.438 6.902 1 98.31 79 MET A O 1
ATOM 639 N N . THR A 1 80 ? 1.446 19.609 6.781 1 98.44 80 THR A N 1
ATOM 640 C CA . THR A 1 80 ? 1.769 20.297 5.535 1 98.44 80 THR A CA 1
ATOM 641 C C . THR A 1 80 ? 2.684 19.438 4.668 1 98.44 80 THR A C 1
ATOM 643 O O . THR A 1 80 ? 3.66 18.875 5.16 1 98.44 80 THR A O 1
ATOM 646 N N . PHE A 1 81 ? 2.299 19.328 3.4 1 98.62 81 PHE A N 1
ATOM 647 C CA . PHE A 1 81 ? 3.221 18.75 2.43 1 98.62 81 PHE A CA 1
ATOM 648 C C . PHE A 1 81 ? 4.27 19.781 2.006 1 98.62 81 PHE A C 1
ATOM 650 O O . PHE A 1 81 ? 3.943 20.938 1.723 1 98.62 81 PHE A O 1
ATOM 657 N N . THR A 1 82 ? 5.465 19.359 1.885 1 96.94 82 THR A N 1
ATOM 658 C CA . THR A 1 82 ? 6.582 20.234 1.585 1 96.94 82 THR A CA 1
ATOM 659 C C . THR A 1 82 ? 6.426 20.859 0.201 1 96.94 82 THR A C 1
ATOM 661 O O . THR A 1 82 ? 6.871 21.984 -0.034 1 96.94 82 THR A O 1
ATOM 664 N N . HIS A 1 83 ? 5.871 20.141 -0.753 1 97.06 83 HIS A N 1
ATOM 665 C CA . HIS A 1 83 ? 5.688 20.641 -2.113 1 97.06 83 HIS A CA 1
ATOM 666 C C . HIS A 1 83 ? 4.211 20.625 -2.506 1 97.06 83 HIS A C 1
ATOM 668 O O . HIS A 1 83 ? 3.875 20.344 -3.658 1 97.06 83 HIS A O 1
ATOM 674 N N . GLY A 1 84 ? 3.41 20.859 -1.483 1 96.88 84 GLY A N 1
ATOM 675 C CA . GLY A 1 84 ? 1.984 20.922 -1.762 1 96.88 84 GLY A CA 1
ATOM 676 C C . GLY A 1 84 ? 1.438 19.625 -2.334 1 96.88 84 GLY A C 1
ATOM 677 O O . GLY A 1 84 ? 1.778 18.531 -1.862 1 96.88 84 GLY A O 1
ATOM 678 N N . HIS A 1 85 ? 0.588 19.766 -3.264 1 97.25 85 HIS A N 1
ATOM 679 C CA . HIS A 1 85 ? -0.091 18.609 -3.828 1 97.25 85 HIS A CA 1
ATOM 680 C C . HIS A 1 85 ? 0.751 17.953 -4.918 1 97.25 85 HIS A C 1
ATOM 682 O O . HIS A 1 85 ? 0.354 16.922 -5.484 1 97.25 85 HIS A O 1
ATOM 688 N N . GLN A 1 86 ? 1.896 18.5 -5.254 1 97.12 86 GLN A N 1
ATOM 689 C CA . GLN A 1 86 ? 2.729 17.953 -6.324 1 97.12 86 GLN A CA 1
ATOM 690 C C . GLN A 1 86 ? 3.211 16.547 -5.988 1 97.12 86 GLN A C 1
ATOM 692 O O . GLN A 1 86 ? 3.635 16.281 -4.859 1 97.12 86 GLN A O 1
ATOM 697 N N . GLY A 1 87 ? 3.117 15.664 -6.969 1 98.19 87 GLY A N 1
ATOM 698 C CA . GLY A 1 87 ? 3.633 14.312 -6.801 1 98.19 87 GLY A CA 1
ATOM 699 C C . GLY A 1 87 ? 2.652 13.391 -6.105 1 98.19 87 GLY A C 1
ATOM 700 O O . GLY A 1 87 ? 2.963 12.219 -5.863 1 98.19 87 GLY A O 1
ATOM 701 N N . LEU A 1 88 ? 1.477 13.898 -5.848 1 98.75 88 LEU A N 1
ATOM 702 C CA . LEU A 1 88 ? 0.485 13.086 -5.152 1 98.75 88 LEU A CA 1
ATOM 703 C C . LEU A 1 88 ? -0.518 12.492 -6.137 1 98.75 88 LEU A C 1
ATOM 705 O O . LEU A 1 88 ? -0.818 13.102 -7.164 1 98.75 88 LEU A O 1
ATOM 709 N N . ASN A 1 89 ? -0.949 11.359 -5.812 1 98.75 89 ASN A N 1
ATOM 710 C CA . ASN A 1 89 ? -2.098 10.719 -6.445 1 98.75 89 ASN A CA 1
ATOM 711 C C . ASN A 1 89 ? -3.295 10.656 -5.5 1 98.75 89 ASN A C 1
ATOM 713 O O . ASN A 1 89 ? -3.143 10.352 -4.316 1 98.75 89 ASN A O 1
ATOM 717 N N . PHE A 1 90 ? -4.445 10.977 -6.031 1 98.88 90 PHE A N 1
ATOM 718 C CA . PHE A 1 90 ? -5.699 10.883 -5.297 1 98.88 90 PHE A CA 1
ATOM 719 C C . PHE A 1 90 ? -6.598 9.805 -5.895 1 98.88 90 PHE A C 1
ATOM 721 O O . PHE A 1 90 ? -6.738 9.719 -7.117 1 98.88 90 PHE A O 1
ATOM 728 N N . TYR A 1 91 ? -7.184 8.977 -5.02 1 98.88 91 TYR A N 1
ATOM 729 C CA . TYR A 1 91 ? -8.023 7.867 -5.453 1 98.88 91 TYR A CA 1
ATOM 730 C C . TYR A 1 91 ? -9.25 7.738 -4.562 1 98.88 91 TYR A C 1
ATOM 732 O O . TYR A 1 91 ? -9.133 7.527 -3.352 1 98.88 91 TYR A O 1
ATOM 740 N N . ASN A 1 92 ? -10.391 7.93 -5.148 1 98.75 92 ASN A N 1
ATOM 741 C CA . ASN A 1 92 ? -11.648 7.645 -4.457 1 98.75 92 ASN A CA 1
ATOM 742 C C . ASN A 1 92 ? -12.023 6.172 -4.57 1 98.75 92 ASN A C 1
ATOM 744 O O . ASN A 1 92 ? -12.422 5.711 -5.645 1 98.75 92 ASN A O 1
ATOM 748 N N . SER A 1 93 ? -11.945 5.516 -3.463 1 98.31 93 SER A N 1
ATOM 749 C CA . SER A 1 93 ? -12.102 4.062 -3.494 1 98.31 93 SER A CA 1
ATOM 750 C C . SER A 1 93 ? -13.555 3.664 -3.736 1 98.31 93 SER A C 1
ATOM 752 O O . SER A 1 93 ? -13.82 2.613 -4.324 1 98.31 93 SER A O 1
ATOM 754 N N . ALA A 1 94 ? -14.508 4.438 -3.357 1 97.88 94 ALA A N 1
ATOM 755 C CA . ALA A 1 94 ? -15.922 4.121 -3.576 1 97.88 94 ALA A CA 1
ATOM 756 C C . ALA A 1 94 ? -16.266 4.172 -5.062 1 97.88 94 ALA A C 1
ATOM 758 O O . ALA A 1 94 ? -16.953 3.283 -5.578 1 97.88 94 ALA A O 1
ATOM 759 N N . GLU A 1 95 ? -15.734 5.168 -5.754 1 98.06 95 GLU A N 1
ATOM 760 C CA . GLU A 1 95 ? -16.031 5.363 -7.168 1 98.06 95 GLU A CA 1
ATOM 761 C C . GLU A 1 95 ? -14.969 4.727 -8.055 1 98.06 95 GLU A C 1
ATOM 763 O O . GLU A 1 95 ? -15.141 4.645 -9.273 1 98.06 95 GLU A O 1
ATOM 768 N N . GLN A 1 96 ? -13.883 4.312 -7.422 1 98.31 96 GLN A N 1
ATOM 769 C CA . GLN A 1 96 ? -12.734 3.752 -8.133 1 98.31 96 GLN A CA 1
ATOM 770 C C . GLN A 1 96 ? -12.227 4.715 -9.203 1 98.31 96 GLN A C 1
ATOM 772 O O . GLN A 1 96 ? -12.047 4.324 -10.359 1 98.31 96 GLN A O 1
ATOM 777 N N . GLN A 1 97 ? -12.023 5.984 -8.789 1 98.19 97 GLN A N 1
ATOM 778 C CA . GLN A 1 97 ? -11.586 7.031 -9.711 1 98.19 97 GLN A CA 1
ATOM 779 C C . GLN A 1 97 ? -10.43 7.828 -9.125 1 98.19 97 GLN A C 1
ATOM 781 O O . GLN A 1 97 ? -10.391 8.102 -7.926 1 98.19 97 GLN A O 1
ATOM 786 N N . HIS A 1 98 ? -9.523 8.172 -10.117 1 98.19 98 HIS A N 1
ATOM 787 C CA . HIS A 1 98 ? -8.477 9.109 -9.734 1 98.19 98 HIS A CA 1
ATOM 788 C C . HIS A 1 98 ? -9 10.539 -9.703 1 98.19 98 HIS A C 1
ATOM 790 O O . HIS A 1 98 ? -9.133 11.172 -10.75 1 98.19 98 HIS A O 1
ATOM 796 N N . ALA A 1 99 ? -9.367 11.016 -8.562 1 96.88 99 ALA A N 1
ATOM 797 C CA . ALA A 1 99 ? -9.859 12.375 -8.352 1 96.88 99 ALA A CA 1
ATOM 798 C C . ALA A 1 99 ? -9.797 12.758 -6.871 1 96.88 99 ALA A C 1
ATOM 800 O O . ALA A 1 99 ? -9.922 11.891 -5.996 1 96.88 99 ALA A O 1
ATOM 801 N N . HIS A 1 100 ? -9.578 13.992 -6.656 1 97.75 100 HIS A N 1
ATOM 802 C CA . HIS A 1 100 ? -9.719 14.5 -5.293 1 97.75 100 HIS A CA 1
ATOM 803 C C . HIS A 1 100 ? -11.18 14.664 -4.91 1 97.75 100 HIS A C 1
ATOM 805 O O . HIS A 1 100 ? -11.656 15.789 -4.727 1 97.75 100 HIS A O 1
ATOM 811 N N . HIS A 1 101 ? -11.898 13.672 -4.863 1 97.75 101 HIS A N 1
ATOM 812 C CA . HIS A 1 101 ? -13.266 13.57 -4.363 1 97.75 101 HIS A CA 1
ATOM 813 C C . HIS A 1 101 ? -13.305 12.875 -3.01 1 97.75 101 HIS A C 1
ATOM 815 O O . HIS A 1 101 ? -13.094 11.664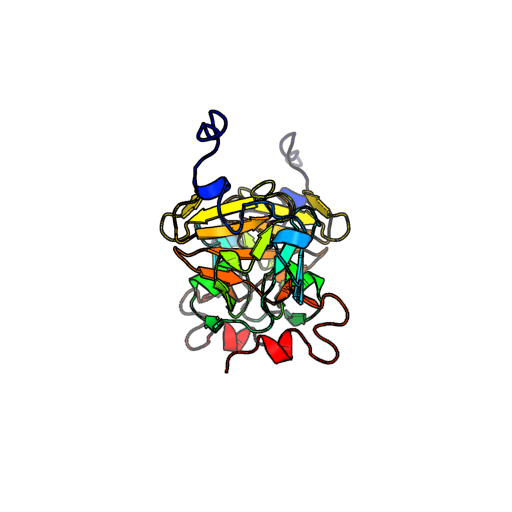 -2.924 1 97.75 101 HIS A O 1
ATOM 821 N N . LEU A 1 102 ? -13.617 13.609 -1.985 1 98.12 102 LEU A N 1
ATOM 822 C CA . LEU A 1 102 ? -13.5 13.109 -0.622 1 98.12 102 LEU A CA 1
ATOM 823 C C . LEU A 1 102 ? -14.656 12.172 -0.283 1 98.12 102 LEU A C 1
ATOM 825 O O . LEU A 1 102 ? -15.766 12.352 -0.78 1 98.12 102 LEU A O 1
ATOM 829 N N . PRO A 1 103 ? -14.438 11.195 0.611 1 98.5 103 PRO A N 1
ATOM 830 C CA . PRO A 1 103 ? -13.102 10.82 1.079 1 98.5 103 PRO A CA 1
ATOM 831 C C . PRO A 1 103 ? -12.25 10.172 -0.013 1 98.5 103 PRO A C 1
ATOM 833 O O . PRO A 1 103 ? -12.797 9.578 -0.947 1 98.5 103 PRO A O 1
ATOM 836 N N . CYS A 1 104 ? -10.93 10.344 0.074 1 98.75 104 CYS A N 1
ATOM 837 C CA . CYS A 1 104 ? -10.086 9.703 -0.928 1 98.75 104 CYS A CA 1
ATOM 838 C C . CYS A 1 104 ? -8.773 9.234 -0.313 1 98.75 104 CYS A C 1
ATOM 840 O O . CYS A 1 104 ? -8.43 9.625 0.805 1 98.75 104 CYS A O 1
ATOM 842 N N . LYS A 1 105 ? -8.117 8.344 -1.041 1 98.94 105 LYS A N 1
ATOM 843 C CA . LYS A 1 105 ? -6.781 7.852 -0.727 1 98.94 105 LYS A CA 1
ATOM 844 C C . LYS A 1 105 ? -5.707 8.742 -1.347 1 98.94 105 LYS A C 1
ATOM 846 O O . LYS A 1 105 ? -5.848 9.195 -2.484 1 98.94 105 LYS A O 1
ATOM 851 N N . VAL A 1 106 ? -4.668 9.031 -0.591 1 98.94 106 VAL A N 1
ATOM 852 C CA . VAL A 1 106 ? -3.561 9.852 -1.065 1 98.94 106 VAL A CA 1
ATOM 853 C C . VAL A 1 106 ? -2.266 9.047 -1.047 1 98.94 106 VAL A C 1
ATOM 855 O O . VAL A 1 106 ? -1.92 8.438 -0.031 1 98.94 106 VAL A O 1
ATOM 858 N N . SER A 1 107 ? -1.603 9 -2.164 1 98.94 107 SER A N 1
ATOM 859 C CA . SER A 1 107 ? -0.359 8.25 -2.301 1 98.94 107 SER A CA 1
ATOM 860 C C . SER A 1 107 ? 0.647 9 -3.17 1 98.94 107 SER A C 1
ATOM 862 O O . SER A 1 107 ? 0.305 10 -3.801 1 98.94 107 SER A O 1
ATOM 864 N N . CYS A 1 108 ? 1.876 8.578 -3.119 1 98.88 108 CYS A N 1
ATOM 865 C CA . CYS A 1 108 ? 2.859 9.078 -4.074 1 98.88 108 CYS A CA 1
ATOM 866 C C . CYS A 1 108 ? 2.516 8.633 -5.492 1 98.88 108 CYS A C 1
ATOM 868 O O . CYS A 1 108 ? 2.201 7.461 -5.723 1 98.88 108 CYS A O 1
ATOM 870 N N . SER A 1 109 ? 2.639 9.539 -6.406 1 98.69 109 SER A N 1
ATOM 871 C CA . SER A 1 109 ? 2.279 9.234 -7.789 1 98.69 109 SER A CA 1
ATOM 872 C C . SER A 1 109 ? 3.363 8.406 -8.469 1 98.69 109 SER A C 1
ATOM 874 O O . SER A 1 109 ? 3.135 7.832 -9.539 1 98.69 109 SER A O 1
ATOM 876 N N . TYR A 1 110 ? 4.539 8.352 -7.852 1 98.69 110 TYR A N 1
ATOM 877 C CA . TYR A 1 110 ? 5.645 7.652 -8.492 1 98.69 110 TYR A CA 1
ATOM 878 C C . TYR A 1 110 ? 5.855 6.277 -7.867 1 98.69 110 TYR A C 1
ATOM 880 O O . TYR A 1 110 ? 5.5 5.258 -8.461 1 98.69 110 TYR A O 1
ATOM 888 N N . CYS A 1 111 ? 6.148 6.215 -6.562 1 98.75 111 CYS A N 1
ATOM 889 C CA . CYS A 1 111 ? 6.461 4.922 -5.957 1 98.75 111 CYS A CA 1
ATOM 890 C C . CYS A 1 111 ? 5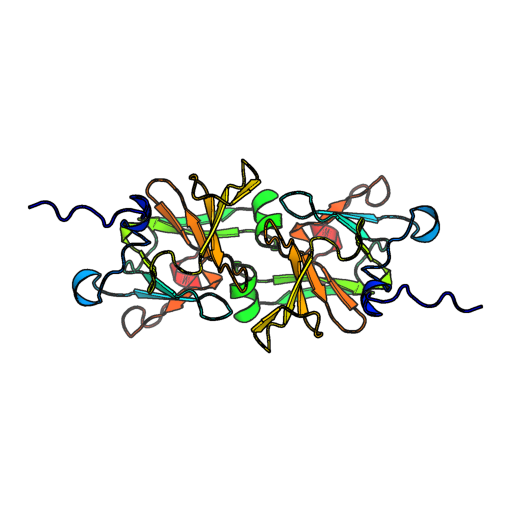.199 4.258 -5.418 1 98.75 111 CYS A C 1
ATOM 892 O O . CYS A 1 111 ? 5.23 3.086 -5.031 1 98.75 111 CYS A O 1
ATOM 894 N N . HIS A 1 112 ? 4.086 4.973 -5.277 1 98.81 112 HIS A N 1
ATOM 895 C CA . HIS A 1 112 ? 2.746 4.512 -4.938 1 98.81 112 HIS A CA 1
ATOM 896 C C . HIS A 1 112 ? 2.639 4.168 -3.457 1 98.81 112 HIS A C 1
ATOM 898 O O . HIS A 1 112 ? 1.66 3.557 -3.027 1 98.81 112 HIS A O 1
ATOM 904 N N . SER A 1 113 ? 3.686 4.605 -2.648 1 98.88 113 SER A N 1
ATOM 905 C CA . SER A 1 113 ? 3.516 4.504 -1.202 1 98.88 113 SER A CA 1
ATOM 906 C C . SER A 1 113 ? 2.229 5.184 -0.748 1 98.88 113 SER A C 1
ATOM 908 O O . SER A 1 113 ? 1.974 6.34 -1.097 1 98.88 113 SER A O 1
ATOM 910 N N . PRO A 1 114 ? 1.386 4.418 0.02 1 98.94 114 PRO A N 1
ATOM 911 C CA . PRO A 1 114 ? 0.245 5.102 0.635 1 98.94 114 PRO A CA 1
ATOM 912 C C . PRO A 1 114 ? 0.664 6.086 1.724 1 98.94 114 PRO A C 1
ATOM 914 O O . PRO A 1 114 ? 1.576 5.801 2.502 1 98.94 114 PRO A O 1
ATOM 917 N N . ILE A 1 115 ? -0.007 7.219 1.719 1 98.88 115 ILE A N 1
ATOM 918 C CA . ILE A 1 115 ? 0.409 8.25 2.66 1 98.88 115 ILE A CA 1
ATOM 919 C C . ILE A 1 115 ? -0.685 8.469 3.701 1 98.88 115 ILE A C 1
ATOM 921 O O . ILE A 1 115 ? -0.412 8.484 4.906 1 98.88 115 ILE A O 1
ATOM 925 N N . MET A 1 116 ? -1.93 8.664 3.258 1 98.94 116 MET A N 1
ATOM 926 C CA . MET A 1 116 ? -3.045 8.984 4.145 1 98.94 116 MET A CA 1
ATOM 927 C C . MET A 1 116 ? -4.379 8.773 3.439 1 98.94 116 MET A C 1
ATOM 929 O O . MET A 1 116 ? -4.43 8.672 2.213 1 98.94 116 MET A O 1
ATOM 933 N N . ASP A 1 117 ? -5.434 8.625 4.234 1 98.94 117 ASP A N 1
ATOM 934 C CA . ASP A 1 117 ? -6.805 8.867 3.797 1 98.94 117 ASP A CA 1
ATOM 935 C C . ASP A 1 117 ? -7.25 10.289 4.16 1 98.94 117 ASP A C 1
ATOM 937 O O . ASP A 1 117 ? -6.984 10.758 5.27 1 98.94 117 ASP A O 1
ATOM 941 N N . GLU A 1 118 ? -7.867 10.914 3.193 1 98.94 118 GLU A N 1
ATOM 942 C CA . GLU A 1 118 ? -8.297 12.281 3.443 1 98.94 118 GLU A CA 1
ATOM 943 C C . GLU A 1 118 ? -9.82 12.359 3.6 1 98.94 118 GLU A C 1
ATOM 945 O O . GLU A 1 118 ? -10.562 11.883 2.742 1 98.94 118 GLU A O 1
ATOM 950 N N . GLY A 1 119 ? -10.227 12.914 4.703 1 98.69 119 GLY A N 1
ATOM 951 C CA . GLY A 1 119 ? -11.617 13.273 4.906 1 98.69 119 GLY A CA 1
ATOM 952 C C . GLY A 1 119 ? -11.875 14.766 4.75 1 98.69 119 GLY A C 1
ATOM 953 O O . GLY A 1 119 ? -11.031 15.492 4.227 1 98.69 119 GLY A O 1
ATOM 954 N N . ARG A 1 120 ? -13.102 15.148 5.156 1 98.06 120 ARG A N 1
ATOM 955 C CA . ARG A 1 120 ? -13.5 16.547 4.988 1 98.06 120 ARG A CA 1
ATOM 956 C C . ARG A 1 120 ? -12.672 17.469 5.883 1 98.06 120 ARG A C 1
ATOM 958 O O . ARG A 1 120 ? -12.172 18.5 5.43 1 98.06 120 ARG A O 1
ATOM 965 N N . ASN A 1 121 ? -12.516 17.062 7.129 1 97.75 121 ASN A N 1
ATOM 966 C CA . ASN A 1 121 ? -11.883 17.953 8.094 1 97.75 121 ASN A CA 1
ATOM 967 C C . ASN A 1 121 ? -10.609 17.359 8.672 1 97.75 121 ASN A C 1
ATOM 969 O O . ASN A 1 121 ? -9.805 18.062 9.281 1 97.75 121 ASN A O 1
ATOM 973 N N . VAL A 1 122 ? -10.539 16.031 8.523 1 98.88 122 VAL A N 1
ATOM 974 C CA . VAL A 1 122 ? -9.414 15.344 9.141 1 98.88 122 VAL A CA 1
ATOM 975 C C . VAL A 1 122 ? -8.688 14.5 8.094 1 98.88 122 VAL A C 1
ATOM 977 O O . VAL A 1 122 ? -9.203 14.281 7 1 98.88 122 VAL A O 1
ATOM 980 N N . ILE A 1 123 ? -7.414 14.148 8.453 1 98.88 123 ILE A N 1
ATOM 981 C CA . ILE A 1 123 ? -6.668 13.133 7.719 1 98.88 123 ILE A CA 1
ATOM 982 C C . ILE A 1 123 ? -6.441 11.914 8.609 1 98.88 123 ILE A C 1
ATOM 984 O O . ILE A 1 123 ? -6.344 12.047 9.836 1 98.88 123 ILE A O 1
ATOM 988 N N . LEU A 1 124 ? -6.449 10.758 8.008 1 98.88 124 LEU A N 1
ATOM 989 C CA . LEU A 1 124 ? -5.969 9.508 8.594 1 98.88 124 LEU A CA 1
ATOM 990 C C . LEU A 1 124 ? -4.59 9.148 8.047 1 98.88 124 LEU A C 1
ATOM 992 O O . LEU A 1 124 ? -4.48 8.57 6.969 1 98.88 124 LEU A O 1
ATOM 996 N N . LEU A 1 125 ? -3.555 9.523 8.812 1 98.88 125 LEU A N 1
ATOM 997 C CA . LEU A 1 125 ? -2.162 9.367 8.414 1 98.88 125 LEU A CA 1
ATOM 998 C C . LEU A 1 125 ? -1.647 7.977 8.758 1 98.88 125 LEU A C 1
ATOM 1000 O O . LEU A 1 125 ? -1.941 7.449 9.836 1 98.88 125 LEU A O 1
ATOM 1004 N N . PHE A 1 126 ? -0.806 7.465 7.871 1 98.81 126 PHE A N 1
ATOM 1005 C CA . PHE A 1 126 ? -0.259 6.137 8.141 1 98.81 126 PHE A CA 1
ATOM 1006 C C . PHE A 1 126 ? 1.066 6.238 8.883 1 98.81 126 PHE A C 1
ATOM 1008 O O . PHE A 1 126 ? 2.076 6.66 8.312 1 98.81 126 PHE A O 1
ATOM 1015 N N . PRO A 1 127 ? 1.113 5.77 10.078 1 98.12 127 PRO A N 1
ATOM 1016 C CA . PRO A 1 127 ? 2.256 5.992 10.969 1 98.12 127 PRO A CA 1
ATOM 1017 C C . PRO A 1 127 ? 3.527 5.305 10.477 1 98.12 127 PRO A C 1
ATOM 1019 O O . PRO A 1 127 ? 4.633 5.734 10.82 1 98.12 127 PRO A O 1
ATOM 1022 N N . GLY A 1 128 ? 3.383 4.309 9.695 1 96.5 128 GLY A N 1
ATOM 1023 C CA . GLY A 1 128 ? 4.539 3.584 9.188 1 96.5 128 GLY A CA 1
ATOM 1024 C C . GLY A 1 128 ? 5.512 4.469 8.438 1 96.5 128 GLY A C 1
ATOM 1025 O O . GLY A 1 128 ? 6.672 4.094 8.234 1 96.5 128 GLY A O 1
ATOM 1026 N N . LEU A 1 129 ? 5.102 5.625 7.996 1 97.81 129 LEU A N 1
ATOM 1027 C CA . LEU A 1 129 ? 5.941 6.543 7.238 1 97.81 129 LEU A CA 1
ATOM 1028 C C . LEU A 1 129 ? 6.52 7.625 8.148 1 97.81 129 LEU A C 1
ATOM 1030 O O . LEU A 1 129 ? 7.324 8.445 7.703 1 97.81 129 LEU A O 1
ATOM 1034 N N . CYS A 1 130 ? 6.152 7.664 9.398 1 95.56 130 CYS A N 1
ATOM 1035 C CA . CYS A 1 130 ? 6.469 8.781 10.273 1 95.56 130 CYS A CA 1
ATOM 1036 C C . CYS A 1 130 ? 7.816 8.578 10.961 1 95.56 130 CYS A C 1
ATOM 1038 O O . CYS A 1 130 ? 8.141 7.461 11.367 1 95.56 130 CYS A O 1
ATOM 1040 N N . GLU A 1 131 ? 8.484 9.586 11.031 1 93.06 131 GLU A N 1
ATOM 1041 C CA . GLU A 1 131 ? 9.734 9.641 11.781 1 93.06 131 GLU A CA 1
ATOM 1042 C C . GLU A 1 131 ? 9.727 10.773 12.805 1 93.06 131 GLU A C 1
ATOM 1044 O O . GLU A 1 131 ? 9.094 11.805 12.578 1 93.06 131 GLU A O 1
ATOM 1049 N N . VAL A 1 132 ? 10.391 10.539 13.883 1 82.44 132 VAL A N 1
ATOM 1050 C CA . VAL A 1 132 ? 10.508 11.547 14.93 1 82.44 132 VAL A CA 1
ATOM 1051 C C . VAL A 1 132 ? 11.406 12.688 14.445 1 82.44 132 VAL A C 1
ATOM 1053 O O . VAL A 1 132 ? 12.469 12.445 13.875 1 82.44 132 VAL A O 1
ATOM 1056 N N . GLU A 1 133 ? 10.75 13.773 14.523 1 73.56 133 GLU A N 1
ATOM 1057 C CA . GLU A 1 133 ? 11.594 14.93 14.242 1 73.56 133 GLU A CA 1
ATOM 1058 C C . GLU A 1 133 ? 12.07 15.602 15.531 1 73.56 133 GLU A C 1
ATOM 1060 O O . GLU A 1 133 ? 11.25 16.016 16.359 1 73.56 133 GLU A O 1
ATOM 1065 N N . GLY A 1 134 ? 13.398 15.906 15.438 1 61.78 134 GLY A N 1
ATOM 1066 C CA . GLY A 1 134 ? 14.047 16.719 16.453 1 61.78 134 GLY A CA 1
ATOM 1067 C C . GLY A 1 134 ? 13.781 16.219 17.859 1 61.78 134 GLY A C 1
ATOM 1068 O O . GLY A 1 134 ? 13.266 15.125 18.062 1 61.78 134 GLY A O 1
ATOM 1069 N N . LYS A 1 135 ? 14.43 17.047 18.844 1 54.28 135 LYS A N 1
ATOM 1070 C CA . LYS A 1 135 ? 14.453 16.938 20.312 1 54.28 135 LYS A CA 1
ATOM 1071 C C . LYS A 1 135 ? 13.047 16.875 20.875 1 54.28 135 LYS A C 1
ATOM 1073 O O . LYS A 1 135 ? 12.867 16.625 22.078 1 54.28 135 LYS A O 1
ATOM 1078 N N . ALA A 1 136 ? 12.133 17.312 20.078 1 50.97 136 ALA A N 1
ATOM 1079 C CA . ALA A 1 136 ? 10.828 17.484 20.703 1 50.97 136 ALA A CA 1
ATOM 1080 C C . ALA A 1 136 ? 10.242 16.156 21.141 1 50.97 136 ALA A C 1
ATOM 1082 O O . ALA A 1 136 ? 9.531 16.078 22.156 1 50.97 136 ALA A O 1
ATOM 1083 N N . ALA A 1 137 ? 10.297 15.102 20.25 1 54.12 137 ALA A N 1
ATOM 1084 C CA . ALA A 1 137 ? 9.773 13.828 20.734 1 54.12 137 ALA A CA 1
ATOM 1085 C C . ALA A 1 137 ? 10.875 13 21.391 1 54.12 137 ALA A C 1
ATOM 1087 O O . ALA A 1 137 ? 11.367 12.039 20.812 1 54.12 137 ALA A O 1
ATOM 1088 N N . VAL A 1 138 ? 11.625 13.484 22.219 1 56.34 138 VAL A N 1
ATOM 1089 C CA . VAL A 1 138 ? 12.734 12.836 22.922 1 56.34 138 VAL A CA 1
ATOM 1090 C C . VAL A 1 138 ? 12.211 11.688 23.781 1 56.34 138 VAL A C 1
ATOM 1092 O O . VAL A 1 138 ? 11.359 11.891 24.641 1 56.34 138 VAL A O 1
ATOM 1095 N N . GLY A 1 139 ? 12.492 10.547 23.375 1 62.78 139 GLY A N 1
ATOM 1096 C CA . GLY A 1 139 ? 12.359 9.297 24.125 1 62.78 139 GLY A CA 1
ATOM 1097 C C . GLY A 1 139 ? 11.148 8.484 23.703 1 62.78 139 GLY A C 1
ATOM 1098 O O . GLY A 1 139 ? 10.914 7.402 24.25 1 62.78 139 GLY A O 1
ATOM 1099 N N . LYS A 1 140 ? 10.289 9.18 22.797 1 73.38 140 LYS A N 1
ATOM 1100 C CA . LYS A 1 140 ? 9.094 8.414 22.453 1 73.38 140 LYS A CA 1
ATOM 1101 C C . LYS A 1 140 ? 9.141 7.941 21.016 1 73.38 140 LYS A C 1
ATOM 1103 O O . LYS A 1 140 ? 9.656 8.648 20.141 1 73.38 140 LYS A O 1
ATOM 1108 N N . THR A 1 141 ? 8.656 6.73 20.812 1 81.62 141 THR A N 1
ATOM 1109 C CA . THR A 1 141 ? 8.609 6.172 19.469 1 81.62 141 THR A CA 1
ATOM 1110 C C . THR A 1 141 ? 7.238 6.414 18.828 1 81.62 141 THR A C 1
ATOM 1112 O O . THR A 1 141 ? 6.258 6.66 19.531 1 81.62 141 THR A O 1
ATOM 1115 N N . VAL A 1 142 ? 7.18 6.539 17.516 1 87.69 142 VAL A N 1
ATOM 1116 C CA . VAL A 1 142 ? 5.93 6.637 16.766 1 87.69 142 VAL A CA 1
ATOM 1117 C C . VAL A 1 142 ? 4.957 5.562 17.25 1 87.69 142 VAL A C 1
ATOM 1119 O O . VAL A 1 142 ? 3.777 5.84 17.469 1 87.69 142 VAL A O 1
ATOM 1122 N N . GLN A 1 143 ? 5.465 4.395 17.438 1 86.44 143 GLN A N 1
ATOM 1123 C CA . GLN A 1 143 ? 4.641 3.279 17.891 1 86.44 143 GLN A CA 1
ATOM 1124 C C . GLN A 1 143 ? 4 3.576 19.234 1 86.44 143 GLN A C 1
ATOM 1126 O O . GLN A 1 143 ? 2.809 3.334 19.438 1 86.44 143 GLN A O 1
ATOM 1131 N N . GLN A 1 144 ? 4.789 4.156 20.094 1 85.38 144 GLN A N 1
ATOM 1132 C CA . GLN A 1 144 ? 4.301 4.422 21.453 1 85.38 144 GLN A CA 1
ATOM 1133 C C . GLN A 1 144 ? 3.246 5.527 21.438 1 85.38 144 GLN A C 1
ATOM 1135 O O . GLN A 1 144 ? 2.283 5.473 22.203 1 85.38 144 GLN A O 1
ATOM 1140 N N . ILE A 1 145 ? 3.369 6.402 20.578 1 88.88 145 ILE A N 1
ATOM 1141 C CA . ILE A 1 145 ? 2.516 7.586 20.609 1 88.88 145 ILE A CA 1
ATOM 1142 C C . ILE A 1 145 ? 1.287 7.359 19.734 1 88.88 145 ILE A C 1
ATOM 1144 O O . ILE A 1 145 ? 0.193 7.832 20.047 1 88.88 145 ILE A O 1
ATOM 1148 N N . PHE A 1 146 ? 1.443 6.598 18.641 1 93.38 146 PHE A N 1
ATOM 1149 C CA . PHE A 1 146 ? 0.375 6.5 17.656 1 93.38 146 PHE A CA 1
ATOM 1150 C C . PHE A 1 146 ? -0.429 5.219 17.859 1 93.38 146 PHE A C 1
ATOM 1152 O O . PHE A 1 146 ? -1.438 5.008 17.172 1 93.38 146 PHE A O 1
ATOM 1159 N N . GLU A 1 147 ? -0.059 4.391 18.75 1 91.38 147 GLU A N 1
ATOM 1160 C CA . GLU A 1 147 ? -0.839 3.176 18.969 1 91.38 147 GLU A CA 1
ATOM 1161 C C . GLU A 1 147 ? -2.244 3.506 19.469 1 91.38 147 GLU A C 1
ATOM 1163 O O . GLU A 1 147 ? -2.42 4.391 20.312 1 91.38 147 GLU A O 1
ATOM 1168 N N . PRO A 1 148 ? -3.244 2.783 18.859 1 90.31 148 PRO A N 1
ATOM 1169 C CA . PRO A 1 148 ? -4.602 3.016 19.359 1 90.31 148 PRO A CA 1
ATOM 1170 C C . PRO A 1 148 ? -4.742 2.736 20.844 1 90.31 148 PRO A C 1
ATOM 1172 O O . PRO A 1 148 ? -4.113 1.81 21.375 1 90.31 148 PRO A O 1
ATOM 1175 N N . ARG A 1 149 ? -5.52 3.656 21.484 1 73.31 149 ARG A N 1
ATOM 1176 C CA . ARG A 1 149 ? -5.75 3.525 22.922 1 73.31 149 ARG A CA 1
ATOM 1177 C C . ARG A 1 149 ? -6.992 2.686 23.203 1 73.31 149 ARG A C 1
ATOM 1179 O O . ARG A 1 149 ? -7.93 2.666 22.406 1 73.31 149 ARG A O 1
ATOM 1186 N N . MET B 1 1 ? 9.703 -26.219 -35.531 1 25.2 1 MET B N 1
ATOM 1187 C CA . MET B 1 1 ? 9.609 -24.797 -35.875 1 25.2 1 MET B CA 1
ATOM 1188 C C . MET B 1 1 ? 9.344 -23.953 -34.625 1 25.2 1 MET B C 1
ATOM 1190 O O . MET B 1 1 ? 8.297 -24.078 -34 1 25.2 1 MET B O 1
ATOM 1194 N N . ALA B 1 2 ? 10.32 -23.625 -33.75 1 37.47 2 ALA B N 1
ATOM 1195 C CA . ALA B 1 2 ? 10.211 -22.953 -32.469 1 37.47 2 ALA B CA 1
ATOM 1196 C C . ALA B 1 2 ? 9.461 -21.641 -32.594 1 37.47 2 ALA B C 1
ATOM 1198 O O . ALA B 1 2 ? 9.781 -20.812 -33.469 1 37.47 2 ALA B O 1
ATOM 1199 N N . CYS B 1 3 ? 8.117 -21.625 -32.375 1 36.53 3 CYS B N 1
ATOM 1200 C CA . CYS B 1 3 ? 7.344 -20.406 -32.531 1 36.53 3 CYS B CA 1
ATOM 1201 C C . CYS B 1 3 ? 8.133 -19.188 -32.062 1 36.53 3 CYS B C 1
ATOM 1203 O O . CYS B 1 3 ? 8.617 -19.172 -30.922 1 36.53 3 CYS B O 1
ATOM 1205 N N . GLU B 1 4 ? 8.867 -18.5 -32.844 1 41.16 4 GLU B N 1
ATOM 1206 C CA . GLU B 1 4 ? 9.508 -17.219 -32.531 1 41.16 4 GLU B CA 1
ATOM 1207 C C . GLU B 1 4 ? 8.586 -16.312 -31.719 1 41.16 4 GLU B C 1
ATOM 1209 O O . GLU B 1 4 ? 7.395 -16.203 -32.031 1 41.16 4 GLU B O 1
ATOM 1214 N N . SER B 1 5 ? 8.789 -16.219 -30.391 1 47.59 5 SER B N 1
ATOM 1215 C CA . SER B 1 5 ? 8.055 -15.266 -29.562 1 47.59 5 SER B CA 1
ATOM 1216 C C . SER B 1 5 ? 7.691 -14.008 -30.359 1 47.59 5 SER B C 1
ATOM 1218 O O . SER B 1 5 ? 8.484 -13.531 -31.172 1 47.59 5 SER B O 1
ATOM 1220 N N . PRO B 1 6 ? 6.398 -13.672 -30.672 1 50.03 6 PRO B N 1
ATOM 1221 C CA . PRO B 1 6 ? 6.137 -12.445 -31.438 1 50.03 6 PRO B CA 1
ATOM 1222 C C . PRO B 1 6 ? 7.168 -11.352 -31.172 1 50.03 6 PRO B C 1
ATOM 1224 O O . PRO B 1 6 ? 7.75 -11.297 -30.094 1 50.03 6 PRO B O 1
ATOM 1227 N N . PRO B 1 7 ? 7.664 -10.516 -32.062 1 53.38 7 PRO B N 1
ATOM 1228 C CA . PRO B 1 7 ? 8.602 -9.383 -32.062 1 53.38 7 PRO B CA 1
ATOM 1229 C C . PRO B 1 7 ? 8.164 -8.258 -31.141 1 53.38 7 PRO B C 1
ATOM 1231 O O . PRO B 1 7 ? 7.023 -7.793 -31.219 1 53.38 7 PRO B O 1
ATOM 1234 N N . GLY B 1 8 ? 8.516 -8.273 -29.641 1 67.81 8 GLY B N 1
ATOM 1235 C CA . GLY B 1 8 ? 8.305 -7.117 -28.781 1 67.81 8 GLY B CA 1
ATOM 1236 C C . GLY B 1 8 ? 8.125 -7.488 -27.328 1 67.81 8 GLY B C 1
ATOM 1237 O O . GLY B 1 8 ? 8.344 -6.66 -26.438 1 67.81 8 GLY B O 1
ATOM 1238 N N . LEU B 1 9 ? 7.629 -8.75 -27.094 1 75.75 9 LEU B N 1
ATOM 1239 C CA . LEU B 1 9 ? 7.473 -9.102 -25.688 1 75.75 9 LEU B CA 1
ATOM 1240 C C . LEU B 1 9 ? 8.781 -9.617 -25.109 1 75.75 9 LEU B C 1
ATOM 1242 O O . LEU B 1 9 ? 9.469 -10.43 -25.734 1 75.75 9 LEU B O 1
ATOM 1246 N N . GLU B 1 10 ? 9.055 -9.148 -23.922 1 90.88 10 GLU B N 1
ATOM 1247 C CA . GLU B 1 10 ? 10.203 -9.664 -23.172 1 90.88 10 GLU B CA 1
ATOM 1248 C C . GLU B 1 10 ? 9.953 -11.094 -22.703 1 90.88 10 GLU B C 1
ATOM 1250 O O . GLU B 1 10 ? 8.812 -11.492 -22.484 1 90.88 10 GLU B O 1
ATOM 1255 N N . GLU B 1 11 ? 10.961 -11.906 -22.609 1 94.75 11 GLU B N 1
ATOM 1256 C CA . GLU B 1 11 ? 10.891 -13.328 -22.266 1 94.75 11 GLU B CA 1
ATOM 1257 C C . GLU B 1 11 ? 10.125 -13.547 -20.969 1 94.75 11 GLU B C 1
ATOM 1259 O O . GLU B 1 11 ? 9.328 -14.477 -20.859 1 94.75 11 GLU B O 1
ATOM 1264 N N . TRP B 1 12 ? 10.398 -12.703 -19.984 1 96.88 12 TRP B N 1
ATOM 1265 C CA . TRP B 1 12 ? 9.781 -12.891 -18.688 1 96.88 12 TRP B CA 1
ATOM 1266 C C . TRP B 1 12 ? 8.266 -12.758 -18.766 1 96.88 12 TRP B C 1
ATOM 1268 O O . TRP B 1 12 ? 7.535 -13.352 -17.969 1 96.88 12 TRP B O 1
ATOM 1278 N N . GLN B 1 13 ? 7.727 -12.039 -19.688 1 97.31 13 GLN B N 1
ATOM 1279 C CA . GLN B 1 13 ? 6.293 -11.805 -19.859 1 97.31 13 GLN B CA 1
ATOM 1280 C C . GLN B 1 13 ? 5.578 -13.078 -20.312 1 97.31 13 GLN B C 1
ATOM 1282 O O . GLN B 1 13 ? 4.352 -13.164 -20.234 1 97.31 13 GLN B O 1
ATOM 1287 N N . GLN B 1 14 ? 6.371 -14.055 -20.734 1 96.25 14 GLN B N 1
ATOM 1288 C CA . GLN B 1 14 ? 5.812 -15.297 -21.25 1 96.25 14 GLN B CA 1
ATOM 1289 C C . GLN B 1 14 ? 5.996 -16.438 -20.25 1 96.25 14 GLN B C 1
ATOM 1291 O O . GLN B 1 14 ? 5.691 -17.594 -20.562 1 96.25 14 GLN B O 1
ATOM 1296 N N . LYS B 1 15 ? 6.457 -16.156 -19.156 1 97.38 15 LYS B N 1
ATOM 1297 C CA . LYS B 1 15 ? 6.719 -17.141 -18.109 1 97.38 15 LYS B CA 1
ATOM 1298 C C . LYS B 1 15 ? 5.855 -16.875 -16.875 1 97.38 15 LYS B C 1
ATOM 1300 O O . LYS B 1 15 ? 5.348 -15.773 -16.688 1 97.38 15 LYS B O 1
ATOM 1305 N N . PRO B 1 16 ? 5.688 -17.859 -16.047 1 97.94 16 PRO B N 1
ATOM 1306 C CA . PRO B 1 16 ? 4.98 -17.609 -14.789 1 97.94 16 PRO B CA 1
ATOM 1307 C C . PRO B 1 16 ? 5.625 -16.516 -13.953 1 97.94 16 PRO B C 1
ATOM 1309 O O . PRO B 1 16 ? 6.848 -16.359 -13.961 1 97.94 16 PRO B O 1
ATOM 1312 N N . PRO B 1 17 ? 4.754 -15.719 -13.281 1 98.69 17 PRO B N 1
ATOM 1313 C CA . PRO B 1 17 ? 3.299 -15.852 -13.156 1 98.69 17 PRO B CA 1
ATOM 1314 C C . PRO B 1 17 ? 2.545 -15.094 -14.25 1 98.69 17 PRO B C 1
ATOM 1316 O O . PRO B 1 17 ? 1.324 -14.938 -14.164 1 98.69 17 PRO B O 1
ATOM 1319 N N . TYR B 1 18 ? 3.217 -14.727 -15.328 1 98.5 18 TYR B N 1
ATOM 1320 C CA . TYR B 1 18 ? 2.611 -13.836 -16.312 1 98.5 18 TYR B CA 1
ATOM 1321 C C . TYR B 1 18 ? 2.127 -14.617 -17.531 1 98.5 18 TYR B C 1
ATOM 1323 O O . TYR B 1 18 ? 1.457 -14.062 -18.406 1 98.5 18 TYR B O 1
ATOM 1331 N N . GLN B 1 19 ? 2.498 -15.898 -17.562 1 96.94 19 GLN B N 1
ATOM 1332 C CA . GLN B 1 19 ? 1.939 -16.781 -18.578 1 96.94 19 GLN B CA 1
ATOM 1333 C C . GLN B 1 19 ? 0.467 -17.078 -18.297 1 96.94 19 GLN B C 1
ATOM 1335 O O . GLN B 1 19 ? 0.122 -17.609 -17.25 1 96.94 19 GLN B O 1
ATOM 1340 N N . ILE B 1 20 ? -0.367 -16.703 -19.219 1 95.12 20 ILE B N 1
ATOM 1341 C CA . ILE B 1 20 ? -1.791 -16.969 -19.047 1 95.12 20 ILE B CA 1
ATOM 1342 C C . ILE B 1 20 ? -2.059 -18.469 -19.203 1 95.12 20 ILE B C 1
ATOM 1344 O O . ILE B 1 20 ? -1.787 -19.047 -20.266 1 95.12 20 ILE B O 1
ATOM 1348 N N . GLN B 1 21 ? -2.514 -19.031 -18.188 1 91.75 21 GLN B N 1
ATOM 1349 C CA . GLN B 1 21 ? -2.758 -20.469 -18.203 1 91.75 21 GLN B CA 1
ATOM 1350 C C . GLN B 1 21 ? -4.246 -20.781 -18.062 1 91.75 21 GLN B C 1
ATOM 1352 O O . GLN B 1 21 ? -4.91 -20.281 -17.172 1 91.75 21 GLN B O 1
ATOM 1357 N N . GLY B 1 22 ? -4.742 -21.547 -18.938 1 87.94 22 GLY B N 1
ATOM 1358 C CA . GLY B 1 22 ? -6.121 -22 -18.828 1 87.94 22 GLY B CA 1
ATOM 1359 C C . GLY B 1 22 ? -6.344 -22.953 -17.672 1 87.94 22 GLY B C 1
ATOM 1360 O O . GLY B 1 22 ? -5.387 -23.453 -17.078 1 87.94 22 GLY B O 1
ATOM 1361 N N . GLY B 1 23 ? -7.574 -23.141 -17.297 1 81.88 23 GLY B N 1
ATOM 1362 C CA . GLY B 1 23 ? -7.969 -23.953 -16.141 1 81.88 23 GLY B CA 1
ATOM 1363 C C . GLY B 1 23 ? -7.43 -25.359 -16.203 1 81.88 23 GLY B C 1
ATOM 1364 O O . GLY B 1 23 ? -6.883 -25.859 -15.211 1 81.88 23 GLY B O 1
ATOM 1365 N N . GLU B 1 24 ? -7.543 -26.047 -17.344 1 86.31 24 GLU B N 1
ATOM 1366 C CA . GLU B 1 24 ? -7.133 -27.453 -17.453 1 86.31 24 GLU B CA 1
ATOM 1367 C C . GLU B 1 24 ? -5.629 -27.594 -17.25 1 86.31 24 GLU B C 1
ATOM 1369 O O . GLU B 1 24 ? -5.18 -28.484 -16.531 1 86.31 24 GLU B O 1
ATOM 1374 N N . LYS B 1 25 ? -4.852 -26.734 -17.781 1 90.56 25 LYS B N 1
ATOM 1375 C CA . LYS B 1 25 ? -3.396 -26.797 -17.688 1 90.56 25 LYS B CA 1
ATOM 1376 C C . LYS B 1 25 ? -2.896 -26.312 -16.344 1 90.56 25 LYS B C 1
ATOM 1378 O O . LYS B 1 25 ? -1.942 -26.875 -15.789 1 90.56 25 LYS B O 1
ATOM 1383 N N . PHE B 1 26 ? -3.531 -25.328 -15.727 1 95.06 26 PHE B N 1
ATOM 1384 C CA . PHE B 1 26 ? -3.076 -24.734 -14.484 1 95.06 26 PHE B CA 1
ATOM 1385 C C . PHE B 1 26 ? -3.396 -25.625 -13.297 1 95.06 26 PHE B C 1
ATOM 1387 O O . PHE B 1 26 ? -2.676 -25.625 -12.289 1 95.06 26 PHE B O 1
ATOM 1394 N N . GLY B 1 27 ? -4.41 -26.375 -13.391 1 93.69 27 GLY B N 1
ATOM 1395 C CA . GLY B 1 27 ? -4.77 -27.312 -12.344 1 93.69 27 GLY B CA 1
ATOM 1396 C C . GLY B 1 27 ? -5.73 -26.734 -11.32 1 93.69 27 GLY B C 1
ATOM 1397 O O . GLY B 1 27 ? -6.449 -25.766 -11.617 1 93.69 27 GLY B O 1
ATOM 1398 N N . THR B 1 28 ? -5.707 -27.297 -10.141 1 93.56 28 THR B N 1
ATOM 1399 C CA . THR B 1 28 ? -6.668 -26.906 -9.117 1 93.56 28 THR B CA 1
ATOM 1400 C C . THR B 1 28 ? -6.32 -25.531 -8.539 1 93.56 28 THR B C 1
ATOM 1402 O O . THR B 1 28 ? -5.184 -25.297 -8.133 1 93.56 28 THR B O 1
ATOM 1405 N N . VAL B 1 29 ? -7.34 -24.734 -8.523 1 94.94 29 VAL B N 1
ATOM 1406 C CA . VAL B 1 29 ? -7.172 -23.391 -7.953 1 94.94 29 VAL B CA 1
ATOM 1407 C C . VAL B 1 29 ? -7.633 -23.391 -6.5 1 94.94 29 VAL B C 1
ATOM 1409 O O . VAL B 1 29 ? -8.805 -23.656 -6.211 1 94.94 29 VAL B O 1
ATOM 1412 N N . TYR B 1 30 ? -6.695 -23.047 -5.633 1 93.94 30 TYR B N 1
ATOM 1413 C CA . TYR B 1 30 ? -7.023 -23.031 -4.215 1 93.94 30 TYR B CA 1
ATOM 1414 C C . TYR B 1 30 ? -7.402 -21.609 -3.768 1 93.94 30 TYR B C 1
ATOM 1416 O O . TYR B 1 30 ? -8.242 -21.438 -2.883 1 93.94 30 TYR B O 1
ATOM 1424 N N . TRP B 1 31 ? -6.746 -20.672 -4.344 1 94.88 31 TRP B N 1
ATOM 1425 C CA . TRP B 1 31 ? -6.941 -19.281 -3.953 1 94.88 31 TRP B CA 1
ATOM 1426 C C . TRP B 1 31 ? -7.078 -18.391 -5.18 1 94.88 31 TRP B C 1
ATOM 1428 O O . TRP B 1 31 ? -6.449 -18.641 -6.211 1 94.88 31 TRP B O 1
ATOM 1438 N N . THR B 1 32 ? -7.863 -17.375 -5.09 1 96.5 32 THR B N 1
ATOM 1439 C CA . THR B 1 32 ? -7.945 -16.281 -6.047 1 96.5 32 THR B CA 1
ATOM 1440 C C . THR B 1 32 ? -7.73 -14.938 -5.355 1 96.5 32 THR B C 1
ATOM 1442 O O . THR B 1 32 ? -7.801 -14.852 -4.129 1 96.5 32 THR B O 1
ATOM 1445 N N . GLY B 1 33 ? -7.363 -14.008 -6.152 1 97.62 33 GLY B N 1
ATOM 1446 C CA . GLY B 1 33 ? -7.23 -12.656 -5.641 1 97.62 33 GLY B CA 1
ATOM 1447 C C . GLY B 1 33 ? -7.371 -11.594 -6.719 1 97.62 33 GLY B C 1
ATOM 1448 O O . GLY B 1 33 ? -7.328 -11.906 -7.91 1 97.62 33 GLY B O 1
ATOM 1449 N N . LYS B 1 34 ? -7.594 -10.406 -6.285 1 98.44 34 LYS B N 1
ATOM 1450 C CA . LYS B 1 34 ? -7.688 -9.266 -7.184 1 98.44 34 LYS B CA 1
ATOM 1451 C C . LYS B 1 34 ? -7.301 -7.973 -6.469 1 98.44 34 LYS B C 1
ATOM 1453 O O . LYS B 1 34 ? -7.367 -7.891 -5.242 1 98.44 34 LYS B O 1
ATOM 1458 N N . CYS B 1 35 ? -6.875 -6.992 -7.281 1 98.75 35 CYS B N 1
ATOM 1459 C CA . CYS B 1 35 ? -6.609 -5.668 -6.723 1 98.75 35 CYS B CA 1
ATOM 1460 C C . CYS B 1 35 ? -7.91 -4.945 -6.391 1 98.75 35 CYS B C 1
ATOM 1462 O O . CYS B 1 35 ? -8.992 -5.508 -6.555 1 98.75 35 CYS B O 1
ATOM 1464 N N . HIS B 1 36 ? -7.875 -3.764 -5.93 1 98.88 36 HIS B N 1
ATOM 1465 C CA . HIS B 1 36 ? -9.055 -3.055 -5.441 1 98.88 36 HIS B CA 1
ATOM 1466 C C . HIS B 1 36 ? -10.016 -2.734 -6.582 1 98.88 36 HIS B C 1
ATOM 1468 O O . HIS B 1 36 ? -11.227 -2.881 -6.434 1 98.88 36 HIS B O 1
ATOM 1474 N N . CYS B 1 37 ? -9.469 -2.309 -7.734 1 98.62 37 CYS B N 1
ATOM 1475 C CA . CYS B 1 37 ? -10.312 -1.86 -8.836 1 98.62 37 CYS B CA 1
ATOM 1476 C C . CYS B 1 37 ? -10.742 -3.035 -9.703 1 98.62 37 CYS B C 1
ATOM 1478 O O . CYS B 1 37 ? -11.594 -2.885 -10.586 1 98.62 37 CYS B O 1
ATOM 1480 N N . GLY B 1 38 ? -10.086 -4.16 -9.531 1 98.31 38 GLY B N 1
ATOM 1481 C CA . GLY B 1 38 ? -10.516 -5.363 -10.227 1 98.31 38 GLY B CA 1
ATOM 1482 C C . GLY B 1 38 ? -9.812 -5.574 -11.555 1 98.31 38 GLY B C 1
ATOM 1483 O O . GLY B 1 38 ? -10.008 -6.598 -12.211 1 98.31 38 GLY B O 1
ATOM 1484 N N . ARG B 1 39 ? -8.906 -4.703 -11.93 1 98.38 39 ARG B N 1
ATOM 1485 C CA . ARG B 1 39 ? -8.227 -4.805 -13.219 1 98.38 39 ARG B CA 1
ATOM 1486 C C . ARG B 1 39 ? -7.195 -5.926 -13.203 1 98.38 39 ARG B C 1
ATOM 1488 O O . ARG B 1 39 ? -6.801 -6.422 -14.258 1 98.38 39 ARG B O 1
ATOM 1495 N N . VAL B 1 40 ? -6.711 -6.285 -12.039 1 98.75 40 VAL B N 1
ATOM 1496 C CA . VAL B 1 40 ? -5.727 -7.352 -11.875 1 98.75 40 VAL B CA 1
ATOM 1497 C C . VAL B 1 40 ? -6.34 -8.5 -11.078 1 98.75 40 VAL B C 1
ATOM 1499 O O . VAL B 1 40 ? -6.898 -8.289 -10 1 98.75 40 VAL B O 1
ATOM 1502 N N . GLU B 1 41 ? -6.309 -9.602 -11.633 1 98.38 41 GLU B N 1
ATOM 1503 C CA . GLU B 1 41 ? -6.781 -10.828 -11 1 98.38 41 GLU B CA 1
ATOM 1504 C C . GLU B 1 41 ? -5.766 -11.961 -11.148 1 98.38 41 GLU B C 1
ATOM 1506 O O . GLU B 1 41 ? -5.043 -12.016 -12.148 1 98.38 41 GLU B O 1
ATOM 1511 N N . TYR B 1 42 ? -5.727 -12.852 -10.133 1 98.38 42 TYR B N 1
ATOM 1512 C CA . TYR B 1 42 ? -4.785 -13.969 -10.203 1 98.38 42 TYR B CA 1
ATOM 1513 C C . TYR B 1 42 ? -5.371 -15.211 -9.547 1 98.38 42 TYR B C 1
ATOM 1515 O O . TYR B 1 42 ? -6.375 -15.141 -8.836 1 98.38 42 TYR B O 1
ATOM 1523 N N . ARG B 1 43 ? -4.777 -16.297 -9.836 1 97.44 43 ARG B N 1
ATOM 1524 C CA . ARG B 1 43 ? -5.109 -17.609 -9.289 1 97.44 43 ARG B CA 1
ATOM 1525 C C . ARG B 1 43 ? -3.869 -18.297 -8.734 1 97.44 43 ARG B C 1
ATOM 1527 O O . ARG B 1 43 ? -2.762 -18.109 -9.242 1 97.44 43 ARG B O 1
ATOM 1534 N N . ILE B 1 44 ? -4.043 -19.156 -7.699 1 96.88 44 ILE B N 1
ATOM 1535 C CA . ILE B 1 44 ? -2.98 -19.938 -7.078 1 96.88 44 ILE B CA 1
ATOM 1536 C C . ILE B 1 44 ? -3.375 -21.406 -7.055 1 96.88 44 ILE B C 1
ATOM 1538 O O . ILE B 1 44 ? -4.473 -21.75 -6.609 1 96.88 44 ILE B O 1
ATOM 1542 N N . ASN B 1 45 ? -2.477 -22.234 -7.414 1 96.38 45 ASN B N 1
ATOM 1543 C CA . ASN B 1 45 ? -2.803 -23.656 -7.504 1 96.38 45 ASN B CA 1
ATOM 1544 C C . ASN B 1 45 ? -2.053 -24.469 -6.453 1 96.38 45 ASN B C 1
ATOM 1546 O O . ASN B 1 45 ? -1.808 -25.672 -6.645 1 96.38 45 ASN B O 1
ATOM 1550 N N . ARG B 1 46 ? -1.654 -23.812 -5.434 1 95.19 46 ARG B N 1
ATOM 1551 C CA . ARG B 1 46 ? -1.033 -24.469 -4.285 1 95.19 46 ARG B CA 1
ATOM 1552 C C . ARG B 1 46 ? -1.79 -24.141 -3 1 95.19 46 ARG B C 1
ATOM 1554 O O . ARG B 1 46 ? -2.072 -22.984 -2.713 1 95.19 46 ARG B O 1
ATOM 1561 N N . GLU B 1 47 ? -2.037 -25.141 -2.244 1 92.94 47 GLU B N 1
ATOM 1562 C CA . GLU B 1 47 ? -2.881 -24.984 -1.064 1 92.94 47 GLU B CA 1
ATOM 1563 C C . GLU B 1 47 ? -2.148 -24.219 0.037 1 92.94 47 GLU B C 1
ATOM 1565 O O . GLU B 1 47 ? -2.674 -23.25 0.583 1 92.94 47 GLU B O 1
ATOM 1570 N N . ARG B 1 48 ? -0.91 -24.75 0.321 1 94.81 48 ARG B N 1
ATOM 1571 C CA . ARG B 1 48 ? -0.126 -24.141 1.391 1 94.81 48 ARG B CA 1
ATOM 1572 C C . ARG B 1 48 ? 1.115 -23.453 0.834 1 94.81 48 ARG B C 1
ATOM 1574 O O . ARG B 1 48 ? 1.802 -24 -0.031 1 94.81 48 ARG B O 1
ATOM 1581 N N . PRO B 1 49 ? 1.333 -22.266 1.313 1 97.69 49 PRO B N 1
ATOM 1582 C CA . PRO B 1 49 ? 2.578 -21.641 0.869 1 97.69 49 PRO B CA 1
ATOM 1583 C C . PRO B 1 49 ? 3.818 -22.422 1.286 1 97.69 49 PRO B C 1
ATOM 1585 O O . PRO B 1 49 ? 3.758 -23.234 2.217 1 97.69 49 PRO B O 1
ATOM 1588 N N . LEU B 1 50 ? 4.883 -22.172 0.538 1 98.19 50 LEU B N 1
ATOM 1589 C CA . LEU B 1 50 ? 6.176 -22.75 0.905 1 98.19 50 LEU B CA 1
ATOM 1590 C C . LEU B 1 50 ? 6.617 -22.25 2.279 1 98.19 50 LEU B C 1
ATOM 1592 O O . LEU B 1 50 ? 7.25 -23 3.033 1 98.19 50 LEU B O 1
ATOM 1596 N N . ASP B 1 51 ? 6.402 -21.031 2.5 1 97.94 51 ASP B N 1
ATOM 1597 C CA . ASP B 1 51 ? 6.691 -20.312 3.738 1 97.94 51 ASP B CA 1
ATOM 1598 C C . ASP B 1 51 ? 5.871 -19.031 3.84 1 97.94 51 ASP B C 1
ATOM 1600 O O . ASP B 1 51 ? 5.211 -18.625 2.877 1 97.94 51 ASP B O 1
ATOM 1604 N N . SER B 1 52 ? 5.828 -18.422 5.027 1 98.06 52 SER B N 1
ATOM 1605 C CA . SER B 1 52 ? 5.199 -17.125 5.277 1 98.06 52 SER B CA 1
ATOM 1606 C C . SER B 1 52 ? 6.023 -16.297 6.254 1 98.06 52 SER B C 1
ATOM 1608 O O . SER B 1 52 ? 6.641 -16.828 7.172 1 98.06 52 SER B O 1
ATOM 1610 N N . LYS B 1 53 ? 5.98 -14.969 6.012 1 97.69 53 LYS B N 1
ATOM 1611 C CA . LYS B 1 53 ? 6.828 -14.102 6.828 1 97.69 53 LYS B CA 1
ATOM 1612 C C . LYS B 1 53 ? 6.137 -12.781 7.129 1 97.69 53 LYS B C 1
ATOM 1614 O O . LYS B 1 53 ? 5.293 -12.328 6.352 1 97.69 53 LYS B O 1
ATOM 1619 N N . TYR B 1 54 ? 6.547 -12.273 8.328 1 98.12 54 TYR B N 1
ATOM 1620 C CA . TYR B 1 54 ? 6.312 -10.875 8.648 1 98.12 54 TYR B CA 1
ATOM 1621 C C . TYR B 1 54 ? 7.598 -10.062 8.508 1 98.12 54 TYR B C 1
ATOM 1623 O O . TYR B 1 54 ? 8.633 -10.43 9.062 1 98.12 54 TYR B O 1
ATOM 1631 N N . CYS B 1 55 ? 7.566 -9.008 7.75 1 98.25 55 CYS B N 1
ATOM 1632 C CA . CYS B 1 55 ? 8.711 -8.109 7.633 1 98.25 55 CYS B CA 1
ATOM 1633 C C . CYS B 1 55 ? 8.422 -6.766 8.289 1 98.25 55 CYS B C 1
ATOM 1635 O O . CYS B 1 55 ? 7.473 -6.078 7.914 1 98.25 55 CYS B O 1
ATOM 1637 N N . HIS B 1 56 ? 9.234 -6.293 9.188 1 97.38 56 HIS B N 1
ATOM 1638 C CA . HIS B 1 56 ? 9 -5.086 9.969 1 97.38 56 HIS B CA 1
ATOM 1639 C C . HIS B 1 56 ? 9.992 -3.986 9.602 1 97.38 56 HIS B C 1
ATOM 1641 O O . HIS B 1 56 ? 10.117 -2.998 10.328 1 97.38 56 HIS B O 1
ATOM 1647 N N . CYS B 1 57 ? 10.711 -4.156 8.547 1 97.62 57 CYS B N 1
ATOM 1648 C CA . CYS B 1 57 ? 11.68 -3.129 8.188 1 97.62 57 CYS B CA 1
ATOM 1649 C C . CYS B 1 57 ? 10.977 -1.843 7.766 1 97.62 57 CYS B C 1
ATOM 1651 O O . CYS B 1 57 ? 9.805 -1.867 7.375 1 97.62 57 CYS B O 1
ATOM 1653 N N . THR B 1 58 ? 11.641 -0.759 7.781 1 96.69 58 THR B N 1
ATOM 1654 C CA . THR B 1 58 ? 11.086 0.548 7.449 1 96.69 58 THR B CA 1
ATOM 1655 C C . THR B 1 58 ? 10.648 0.599 5.988 1 96.69 58 THR B C 1
ATOM 1657 O O . THR B 1 58 ? 9.641 1.222 5.656 1 96.69 58 THR B O 1
ATOM 1660 N N . GLY B 1 59 ? 11.398 -0.012 5.094 1 98.12 59 GLY B N 1
ATOM 1661 C CA . GLY B 1 59 ? 11.023 -0.037 3.688 1 98.12 59 GLY B CA 1
ATOM 1662 C C . GLY B 1 59 ? 9.648 -0.632 3.447 1 98.12 59 GLY B C 1
ATOM 1663 O O . GLY B 1 59 ? 8.844 -0.071 2.699 1 98.12 59 GLY B O 1
ATOM 1664 N N . CYS B 1 60 ? 9.383 -1.737 4.098 1 98.69 60 CYS B N 1
ATOM 1665 C CA . CYS B 1 60 ? 8.094 -2.393 3.945 1 98.69 60 CYS B CA 1
ATOM 1666 C C . CYS B 1 60 ? 6.988 -1.589 4.621 1 98.69 60 CYS B C 1
ATOM 1668 O O . CYS B 1 60 ? 5.871 -1.503 4.105 1 98.69 60 CYS B O 1
ATOM 1670 N N . GLN B 1 61 ? 7.328 -1.028 5.762 1 98.5 61 GL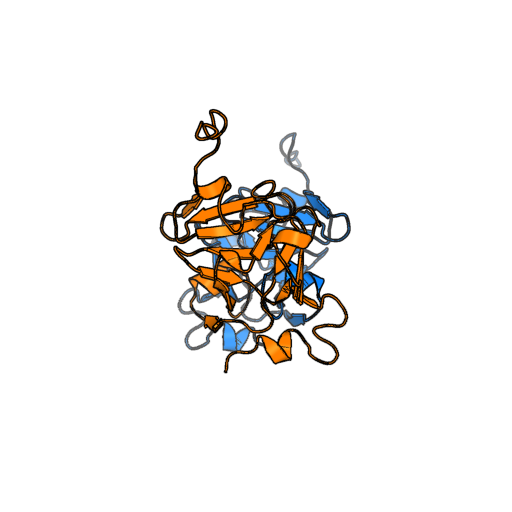N B N 1
ATOM 1671 C CA . GLN B 1 61 ? 6.348 -0.174 6.422 1 98.5 61 GLN B CA 1
ATOM 1672 C C . GLN B 1 61 ? 5.941 0.994 5.531 1 98.5 61 GLN B C 1
ATOM 1674 O O . GLN B 1 61 ? 4.754 1.296 5.395 1 98.5 61 GLN B O 1
ATOM 1679 N N . VAL B 1 62 ? 6.879 1.571 4.863 1 98.81 62 VAL B N 1
ATOM 1680 C CA . VAL B 1 62 ? 6.633 2.73 4.012 1 98.81 62 VAL B CA 1
ATOM 1681 C C . VAL B 1 62 ? 5.895 2.295 2.748 1 98.81 62 VAL B C 1
ATOM 1683 O O . VAL B 1 62 ? 4.91 2.922 2.352 1 98.81 62 VAL B O 1
ATOM 1686 N N . LEU B 1 63 ? 6.258 1.262 2.127 1 98.94 63 LEU B N 1
ATOM 1687 C CA . LEU B 1 63 ? 5.715 0.843 0.838 1 98.94 63 LEU B CA 1
ATOM 1688 C C . LEU B 1 63 ? 4.289 0.323 0.992 1 98.94 63 LEU B C 1
ATOM 1690 O O . LEU B 1 63 ? 3.486 0.422 0.063 1 98.94 63 LEU B O 1
ATOM 1694 N N . HIS B 1 64 ? 3.961 -0.228 2.148 1 98.94 64 HIS B N 1
ATOM 1695 C CA . HIS B 1 64 ? 2.621 -0.766 2.363 1 98.94 64 HIS B CA 1
ATOM 1696 C C . HIS B 1 64 ? 1.744 0.226 3.119 1 98.94 64 HIS B C 1
ATOM 1698 O O . HIS B 1 64 ? 0.52 0.08 3.15 1 98.94 64 HIS B O 1
ATOM 1704 N N . GLY B 1 65 ? 2.371 1.265 3.754 1 98.62 65 GLY B N 1
ATOM 1705 C CA . GLY B 1 65 ? 1.613 2.123 4.648 1 98.62 65 GLY B CA 1
ATOM 1706 C C . GLY B 1 65 ? 0.971 1.368 5.797 1 98.62 65 GLY B C 1
ATOM 1707 O O . GLY B 1 65 ? -0.191 1.61 6.133 1 98.62 65 GLY B O 1
ATOM 1708 N N . ALA B 1 66 ? 1.692 0.467 6.348 1 98.56 66 ALA B N 1
ATOM 1709 C CA . ALA B 1 66 ? 1.193 -0.435 7.383 1 98.56 66 ALA B CA 1
ATOM 1710 C C . ALA B 1 66 ? 2.287 -0.768 8.398 1 98.56 66 ALA B C 1
ATOM 1712 O O . ALA B 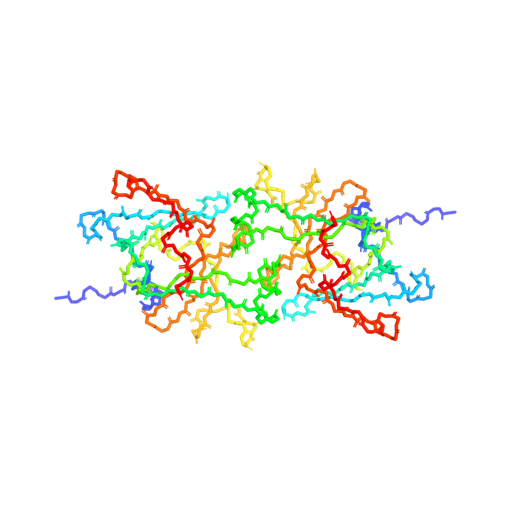1 66 ? 3.463 -0.477 8.164 1 98.56 66 ALA B O 1
ATOM 1713 N N . PRO B 1 67 ? 1.923 -1.351 9.523 1 97.06 67 PRO B N 1
ATOM 1714 C CA . PRO B 1 67 ? 2.932 -1.608 10.555 1 97.06 67 PRO B CA 1
ATOM 1715 C C . PRO B 1 67 ? 3.979 -2.629 10.109 1 97.06 67 PRO B C 1
ATOM 1717 O O . PRO B 1 67 ? 5.098 -2.633 10.625 1 97.06 67 PRO B O 1
ATOM 1720 N N . PHE B 1 68 ? 3.596 -3.512 9.227 1 98 68 PHE B N 1
ATOM 1721 C CA . PHE B 1 68 ? 4.492 -4.543 8.711 1 98 68 PHE B CA 1
ATOM 1722 C C . PHE B 1 68 ? 3.938 -5.148 7.426 1 98 68 PHE B C 1
ATOM 1724 O O . PHE B 1 68 ? 2.756 -4.984 7.113 1 98 68 PHE B O 1
ATOM 1731 N N . GLN B 1 69 ? 4.848 -5.777 6.707 1 98.56 69 GLN B N 1
ATOM 1732 C CA . GLN B 1 69 ? 4.445 -6.578 5.555 1 98.56 69 GLN B CA 1
ATOM 1733 C C . GLN B 1 69 ? 4.164 -8.023 5.961 1 98.56 69 GLN B C 1
ATOM 1735 O O . GLN B 1 69 ? 4.895 -8.602 6.766 1 98.56 69 GLN B O 1
ATOM 1740 N N . TRP B 1 70 ? 3.076 -8.609 5.484 1 98.69 70 TRP B N 1
ATOM 1741 C CA . TRP B 1 70 ? 2.748 -10.023 5.559 1 98.69 70 TRP B CA 1
ATOM 1742 C C . TRP B 1 70 ? 2.805 -10.672 4.176 1 98.69 70 TRP B C 1
ATOM 1744 O O . TRP B 1 70 ? 2.104 -10.242 3.256 1 98.69 70 TRP B O 1
ATOM 1754 N N . ALA B 1 71 ? 3.656 -11.711 4.066 1 98.75 71 ALA B N 1
ATOM 1755 C CA . ALA B 1 71 ? 3.863 -12.312 2.752 1 98.75 71 ALA B CA 1
ATOM 1756 C C . ALA B 1 71 ? 3.803 -13.836 2.832 1 98.75 71 ALA B C 1
ATOM 1758 O O . ALA B 1 71 ? 4.316 -14.438 3.779 1 98.75 71 ALA B O 1
ATOM 1759 N N . ALA B 1 72 ? 3.166 -14.414 1.868 1 98.62 72 ALA B N 1
ATOM 1760 C CA . ALA B 1 72 ? 3.174 -15.852 1.629 1 98.62 72 ALA B CA 1
ATOM 1761 C C . ALA B 1 72 ? 4.02 -16.203 0.407 1 98.62 72 ALA B C 1
ATOM 1763 O O . ALA B 1 72 ? 3.859 -15.602 -0.659 1 98.62 72 ALA B O 1
ATOM 1764 N N . ILE B 1 73 ? 4.875 -17.156 0.554 1 98.81 73 ILE B N 1
ATOM 1765 C CA . ILE B 1 73 ? 5.871 -17.453 -0.47 1 98.81 73 ILE B CA 1
ATOM 1766 C C . ILE B 1 73 ? 5.406 -18.625 -1.323 1 98.81 73 ILE B C 1
ATOM 1768 O O . ILE B 1 73 ? 5.02 -19.672 -0.792 1 98.81 73 ILE B O 1
ATOM 1772 N N . PHE B 1 74 ? 5.406 -18.5 -2.602 1 98.81 74 PHE B N 1
ATOM 1773 C CA . PHE B 1 74 ? 5.062 -19.516 -3.584 1 98.81 74 PHE B CA 1
ATOM 1774 C C . PHE B 1 74 ? 6.102 -19.578 -4.695 1 98.81 74 PHE B C 1
ATOM 1776 O O . PHE B 1 74 ? 6.82 -18.594 -4.93 1 98.81 74 PHE B O 1
ATOM 1783 N N . HIS B 1 75 ? 6.172 -20.703 -5.332 1 98.81 75 HIS B N 1
ATOM 1784 C CA . HIS B 1 75 ? 6.855 -20.703 -6.621 1 98.81 75 HIS B CA 1
ATOM 1785 C C . HIS B 1 75 ? 6.129 -19.812 -7.629 1 98.81 75 HIS B C 1
ATOM 1787 O O . HIS B 1 75 ? 4.898 -19.734 -7.617 1 98.81 75 HIS B O 1
ATOM 1793 N N . LYS B 1 76 ? 6.883 -19.219 -8.516 1 98.75 76 LYS B N 1
ATOM 1794 C CA . LYS B 1 76 ? 6.262 -18.422 -9.57 1 98.75 76 LYS B CA 1
ATOM 1795 C C . LYS B 1 76 ? 5.273 -19.25 -10.383 1 98.75 76 LYS B C 1
ATOM 1797 O O . LYS B 1 76 ? 4.246 -18.75 -10.836 1 98.75 76 LYS B O 1
ATOM 1802 N N . SER B 1 77 ? 5.516 -20.531 -10.531 1 98.31 77 SER B N 1
ATOM 1803 C CA . SER B 1 77 ? 4.676 -21.422 -11.328 1 98.31 77 SER B CA 1
ATOM 1804 C C . SER B 1 77 ? 3.373 -21.734 -10.602 1 98.31 77 SER B C 1
ATOM 1806 O O . SER B 1 77 ? 2.443 -22.281 -11.195 1 98.31 77 SER B O 1
ATOM 1808 N N . ASP B 1 78 ? 3.266 -21.453 -9.336 1 98.06 78 ASP B N 1
ATOM 1809 C CA . ASP B 1 78 ? 2.055 -21.719 -8.562 1 98.06 78 ASP B CA 1
ATOM 1810 C C . ASP B 1 78 ? 0.988 -20.656 -8.836 1 98.06 78 ASP B C 1
ATOM 1812 O O . ASP B 1 78 ? -0.166 -20.812 -8.43 1 98.06 78 ASP B O 1
ATOM 1816 N N . MET B 1 79 ? 1.338 -19.625 -9.531 1 98.31 79 MET B N 1
ATOM 1817 C CA . MET B 1 79 ? 0.443 -18.484 -9.727 1 98.31 79 MET B CA 1
ATOM 1818 C C . MET B 1 79 ? 0.299 -18.156 -11.211 1 98.31 79 MET B C 1
ATOM 1820 O O . MET B 1 79 ? 1.234 -18.344 -11.984 1 98.31 79 MET B O 1
ATOM 1824 N N . THR B 1 80 ? -0.884 -17.688 -11.555 1 98.44 80 THR B N 1
ATOM 1825 C CA . THR B 1 80 ? -1.098 -17.109 -12.875 1 98.44 80 THR B CA 1
ATOM 1826 C C . THR B 1 80 ? -1.98 -15.867 -12.797 1 98.44 80 THR B C 1
ATOM 1828 O O . THR B 1 80 ? -3.006 -15.867 -12.109 1 98.44 80 THR B O 1
ATOM 1831 N N . PHE B 1 81 ? -1.517 -14.828 -13.469 1 98.62 81 PHE B N 1
ATOM 1832 C CA . PHE B 1 81 ? -2.387 -13.672 -13.672 1 98.62 81 PHE B CA 1
ATOM 1833 C C . PHE B 1 81 ? -3.371 -13.93 -14.805 1 98.62 81 PHE B C 1
ATOM 1835 O O . PHE B 1 81 ? -2.99 -14.438 -15.867 1 98.62 81 PHE B O 1
ATOM 1842 N N . THR B 1 82 ? -4.566 -13.523 -14.625 1 96.94 82 THR B N 1
ATOM 1843 C CA . THR B 1 82 ? -5.633 -13.789 -15.586 1 96.94 82 THR B CA 1
ATOM 1844 C C . THR B 1 82 ? -5.352 -13.086 -16.906 1 96.94 82 THR B C 1
ATOM 1846 O O . THR B 1 82 ? -5.742 -13.578 -17.969 1 96.94 82 THR B O 1
ATOM 1849 N N . HIS B 1 83 ? -4.754 -11.922 -16.906 1 97 83 HIS B N 1
ATOM 1850 C CA . HIS B 1 83 ? -4.453 -11.156 -18.109 1 97 83 HIS B CA 1
ATOM 1851 C C . HIS B 1 83 ? -2.957 -10.883 -18.234 1 97 83 HIS B C 1
ATOM 1853 O O . HIS B 1 83 ? -2.551 -9.812 -18.672 1 97 83 HIS B O 1
ATOM 1859 N N . GLY B 1 84 ? -2.227 -11.867 -17.734 1 96.88 84 GLY B N 1
ATOM 1860 C CA . GLY B 1 84 ? -0.784 -11.734 -17.844 1 96.88 84 GLY B CA 1
ATOM 1861 C C . GLY B 1 84 ? -0.247 -10.5 -17.141 1 96.88 84 GLY B C 1
ATOM 1862 O O . GLY B 1 84 ? -0.663 -10.188 -16.031 1 96.88 84 GLY B O 1
ATOM 1863 N N . HIS B 1 85 ? 0.667 -9.883 -17.75 1 97.25 85 HIS B N 1
ATOM 1864 C CA . HIS B 1 85 ? 1.344 -8.742 -17.141 1 97.25 85 HIS B CA 1
ATOM 1865 C C . HIS B 1 85 ? 0.558 -7.453 -17.344 1 97.25 85 HIS B C 1
ATOM 1867 O O . HIS B 1 85 ? 0.955 -6.395 -16.859 1 97.25 85 HIS B O 1
ATOM 1873 N N . GLN B 1 86 ? -0.536 -7.48 -18.078 1 97.06 86 GLN B N 1
ATOM 1874 C CA . GLN B 1 86 ? -1.309 -6.277 -18.359 1 97.06 86 GLN B CA 1
ATOM 1875 C C . GLN B 1 86 ? -1.865 -5.664 -17.078 1 97.06 86 GLN B C 1
ATOM 1877 O O . GLN B 1 86 ? -2.379 -6.375 -16.219 1 97.06 86 GLN B O 1
ATOM 1882 N N . GLY B 1 87 ? -1.729 -4.352 -16.969 1 98.12 87 GLY B N 1
ATOM 1883 C CA . GLY B 1 87 ? -2.299 -3.641 -15.836 1 98.12 87 GLY B CA 1
ATOM 1884 C C . GLY B 1 87 ? -1.402 -3.648 -14.609 1 98.12 87 GLY B C 1
ATOM 1885 O O . GLY B 1 87 ? -1.769 -3.111 -13.562 1 98.12 87 GLY B O 1
ATOM 1886 N N . LEU B 1 88 ? -0.228 -4.207 -14.781 1 98.75 88 LEU B N 1
ATOM 1887 C CA . LEU B 1 88 ? 0.685 -4.289 -13.648 1 98.75 88 LEU B CA 1
ATOM 1888 C C . LEU B 1 88 ? 1.735 -3.186 -13.711 1 98.75 88 LEU B C 1
ATOM 1890 O O . LEU B 1 88 ? 2.133 -2.766 -14.805 1 98.75 88 LEU B O 1
ATOM 1894 N N . ASN B 1 89 ? 2.096 -2.752 -12.586 1 98.75 89 ASN B N 1
ATOM 1895 C CA . ASN B 1 89 ? 3.264 -1.901 -12.383 1 98.75 89 ASN B CA 1
ATOM 1896 C C . ASN B 1 89 ? 4.387 -2.652 -11.672 1 98.75 89 ASN B C 1
ATOM 1898 O O . ASN B 1 89 ? 4.145 -3.393 -10.719 1 98.75 89 ASN B O 1
ATOM 1902 N N . PHE B 1 90 ? 5.578 -2.473 -12.172 1 98.88 90 PHE B N 1
ATOM 1903 C CA . PHE B 1 90 ? 6.773 -3.037 -11.555 1 98.88 90 PHE B CA 1
ATOM 1904 C C . PHE B 1 90 ? 7.672 -1.935 -11.008 1 98.88 90 PHE B C 1
ATOM 1906 O O . PHE B 1 90 ? 7.891 -0.917 -11.672 1 98.88 90 PHE B O 1
ATOM 1913 N N . TYR B 1 91 ? 8.172 -2.127 -9.797 1 98.88 91 TYR B N 1
ATOM 1914 C CA . TYR B 1 91 ? 9 -1.134 -9.125 1 98.88 91 TYR B CA 1
ATOM 1915 C C . TYR B 1 91 ? 10.164 -1.799 -8.391 1 98.88 91 TYR B C 1
ATOM 1917 O O . TYR B 1 91 ? 9.953 -2.623 -7.5 1 98.88 91 TYR B O 1
ATOM 1925 N N . ASN B 1 92 ? 11.352 -1.483 -8.82 1 98.75 92 ASN B N 1
ATOM 1926 C CA . ASN B 1 92 ? 12.539 -1.896 -8.086 1 98.75 92 ASN B CA 1
ATOM 1927 C C . ASN B 1 92 ? 12.875 -0.914 -6.965 1 98.75 92 ASN B C 1
ATOM 1929 O O . ASN B 1 92 ? 13.328 0.202 -7.227 1 98.75 92 ASN B O 1
ATOM 1933 N N . SER B 1 93 ? 12.695 -1.393 -5.773 1 98.25 93 SER B N 1
ATOM 1934 C CA . SER B 1 93 ? 12.805 -0.482 -4.641 1 98.25 93 SER B CA 1
ATOM 1935 C C . SER B 1 93 ? 14.25 -0.093 -4.375 1 98.25 93 SER B C 1
ATOM 1937 O O . SER B 1 93 ? 14.531 1.007 -3.891 1 98.25 93 SER B O 1
ATOM 1939 N N . ALA B 1 94 ? 15.219 -0.896 -4.68 1 97.88 94 ALA B N 1
ATOM 1940 C CA . ALA B 1 94 ? 16.625 -0.577 -4.465 1 97.88 94 ALA B CA 1
ATOM 1941 C C . ALA B 1 94 ? 17.078 0.548 -5.391 1 97.88 94 ALA B C 1
ATOM 1943 O O . ALA B 1 94 ? 17.766 1.479 -4.957 1 97.88 94 ALA B O 1
ATOM 1944 N N . GLU B 1 95 ? 16.625 0.496 -6.637 1 98 95 GLU B N 1
ATOM 1945 C CA . GLU B 1 95 ? 17.031 1.479 -7.637 1 98 95 GLU B CA 1
ATOM 1946 C C . GLU B 1 95 ? 16.016 2.605 -7.75 1 98 95 GLU B C 1
ATOM 1948 O O . GLU B 1 95 ? 16.266 3.611 -8.422 1 98 95 GLU B O 1
ATOM 1953 N N . GLN B 1 96 ? 14.867 2.395 -7.117 1 98.31 96 GLN B N 1
ATOM 1954 C CA . GLN B 1 96 ? 13.75 3.336 -7.184 1 98.31 96 GLN B CA 1
ATOM 1955 C C . GLN B 1 96 ? 13.352 3.611 -8.633 1 98.31 96 GLN B C 1
ATOM 1957 O O . GLN B 1 96 ? 13.242 4.77 -9.039 1 98.31 96 GLN B O 1
ATOM 1962 N N . GLN B 1 97 ? 13.148 2.521 -9.391 1 98.12 97 GLN B N 1
ATOM 1963 C CA . GLN B 1 97 ? 12.812 2.623 -10.805 1 98.12 97 GLN B CA 1
ATOM 1964 C C . GLN B 1 97 ? 11.641 1.712 -11.164 1 98.12 97 GLN B C 1
ATOM 1966 O O . GLN B 1 97 ? 11.539 0.599 -10.641 1 98.12 97 GLN B O 1
ATOM 1971 N N . HIS B 1 98 ? 10.82 2.299 -12.102 1 98.12 98 HIS B N 1
ATOM 1972 C CA . HIS B 1 98 ? 9.781 1.462 -12.68 1 98.12 98 HIS B CA 1
ATOM 1973 C C . HIS B 1 98 ? 10.344 0.54 -13.758 1 98.12 98 HIS B C 1
ATOM 1975 O O . HIS B 1 98 ? 10.539 0.959 -14.898 1 98.12 98 HIS B O 1
ATOM 1981 N N . ALA B 1 99 ? 10.656 -0.65 -13.398 1 96.88 99 ALA B N 1
ATOM 1982 C CA . ALA B 1 99 ? 11.18 -1.668 -14.305 1 96.88 99 ALA B CA 1
ATOM 1983 C C . ALA B 1 99 ? 11.023 -3.064 -13.711 1 96.88 99 ALA B C 1
ATOM 1985 O O . ALA B 1 99 ? 11.055 -3.234 -12.492 1 96.88 99 ALA B O 1
ATOM 1986 N N . HIS B 1 100 ? 10.844 -4 -14.578 1 97.75 100 HIS B N 1
ATOM 1987 C CA . HIS B 1 100 ? 10.906 -5.391 -14.141 1 97.75 100 HIS B CA 1
ATOM 1988 C C . HIS B 1 100 ? 12.344 -5.844 -13.938 1 97.75 100 HIS B C 1
ATOM 1990 O O . HIS B 1 100 ? 12.844 -6.688 -14.68 1 97.75 100 HIS B O 1
ATOM 1996 N N . HIS B 1 101 ? 13.023 -5.281 -13.07 1 97.75 101 HIS B N 1
ATOM 1997 C CA . HIS B 1 101 ? 14.352 -5.656 -12.594 1 97.75 101 HIS B CA 1
ATOM 1998 C C . HIS B 1 101 ? 14.273 -6.301 -11.211 1 97.75 101 HIS B C 1
ATOM 2000 O O . HIS B 1 101 ? 14.023 -5.617 -10.219 1 97.75 101 HIS B O 1
ATOM 2006 N N . LEU B 1 102 ? 14.531 -7.586 -11.141 1 98.12 102 LEU B N 1
ATOM 2007 C CA . LEU B 1 102 ? 14.305 -8.352 -9.922 1 98.12 102 LEU B CA 1
ATOM 2008 C C . LEU B 1 102 ? 15.398 -8.086 -8.898 1 98.12 102 LEU B C 1
ATOM 2010 O O . LEU B 1 102 ? 16.547 -7.836 -9.266 1 98.12 102 LEU B O 1
ATOM 2014 N N . PRO B 1 103 ? 15.086 -8.18 -7.594 1 98.5 103 PRO B N 1
ATOM 2015 C CA . PRO B 1 103 ? 13.711 -8.273 -7.105 1 98.5 103 PRO B CA 1
ATOM 2016 C C . PRO B 1 103 ? 12.914 -6.984 -7.316 1 98.5 103 PRO B C 1
ATOM 2018 O O . PRO B 1 103 ? 13.5 -5.898 -7.379 1 98.5 103 PRO B O 1
ATOM 2021 N N . CYS B 1 104 ? 11.602 -7.105 -7.488 1 98.75 104 CYS B N 1
ATOM 2022 C CA . CYS B 1 104 ? 10.805 -5.895 -7.66 1 98.75 104 CYS B CA 1
ATOM 2023 C C . CYS B 1 104 ? 9.43 -6.051 -7.008 1 98.75 104 CYS B C 1
ATOM 2025 O O . CYS B 1 104 ? 9.023 -7.16 -6.664 1 98.75 104 CYS B O 1
ATOM 2027 N N . LYS B 1 105 ? 8.805 -4.906 -6.785 1 98.94 105 LYS B N 1
ATOM 2028 C CA . LYS B 1 105 ? 7.43 -4.805 -6.301 1 98.94 105 LYS B CA 1
ATOM 2029 C C . LYS B 1 105 ? 6.434 -4.832 -7.457 1 98.94 105 LYS B C 1
ATOM 2031 O O . LYS B 1 105 ? 6.672 -4.219 -8.5 1 98.94 105 LYS B O 1
ATOM 2036 N N . VAL B 1 106 ? 5.363 -5.566 -7.285 1 98.94 106 VAL B N 1
ATOM 2037 C CA . VAL B 1 106 ? 4.32 -5.66 -8.305 1 98.94 106 VAL B CA 1
ATOM 2038 C C . VAL B 1 106 ? 3.002 -5.133 -7.746 1 98.94 106 VAL B C 1
ATOM 2040 O O . VAL B 1 106 ? 2.564 -5.547 -6.668 1 98.94 106 VAL B O 1
ATOM 2043 N N . SER B 1 107 ? 2.412 -4.211 -8.445 1 98.94 107 SER B N 1
ATOM 2044 C CA . SER B 1 107 ? 1.157 -3.598 -8.023 1 98.94 107 SER B CA 1
ATOM 2045 C C . SER B 1 107 ? 0.239 -3.34 -9.211 1 98.94 107 SER B C 1
ATOM 2047 O O . SER B 1 107 ? 0.658 -3.471 -10.359 1 98.94 107 SER B O 1
ATOM 2049 N N . CYS B 1 108 ? -0.997 -3.062 -8.938 1 98.88 108 CYS B N 1
ATOM 2050 C CA . CYS B 1 108 ? -1.897 -2.584 -9.984 1 98.88 108 CYS B CA 1
ATOM 2051 C C . CYS B 1 108 ? -1.474 -1.207 -10.477 1 98.88 108 CYS B C 1
ATOM 2053 O O . CYS B 1 108 ? -1.183 -0.316 -9.68 1 98.88 108 CYS B O 1
ATOM 2055 N N . SER B 1 109 ? -1.512 -1.042 -11.773 1 98.69 109 SER B N 1
ATOM 2056 C CA . SER B 1 109 ? -1.072 0.221 -12.352 1 98.69 109 SER B CA 1
ATOM 2057 C C . SER B 1 109 ? -2.133 1.305 -12.188 1 98.69 109 SER B C 1
ATOM 2059 O O . SER B 1 109 ? -1.852 2.49 -12.383 1 98.69 109 SER B O 1
ATOM 2061 N N . TYR B 1 110 ? -3.342 0.887 -11.852 1 98.69 110 TYR B N 1
ATOM 2062 C CA . TYR B 1 110 ? -4.426 1.862 -11.766 1 98.69 110 TYR B CA 1
ATOM 2063 C C . TYR B 1 110 ? -4.723 2.219 -10.312 1 98.69 110 TYR B C 1
ATOM 2065 O O . TYR B 1 110 ? -4.355 3.297 -9.844 1 98.69 110 TYR B O 1
ATOM 2073 N N . CYS B 1 111 ? -5.105 1.235 -9.484 1 98.75 111 CYS B N 1
ATOM 2074 C CA . CYS B 1 111 ? -5.5 1.564 -8.117 1 98.75 111 CYS B CA 1
ATOM 2075 C C . CYS B 1 111 ? -4.305 1.499 -7.176 1 98.75 111 CYS B C 1
ATOM 2077 O O . CYS B 1 111 ? -4.398 1.909 -6.02 1 98.75 111 CYS B O 1
ATOM 2079 N N . HIS B 1 112 ? -3.18 0.919 -7.574 1 98.81 112 HIS B N 1
ATOM 2080 C CA . HIS B 1 112 ? -1.881 0.888 -6.914 1 98.81 112 HIS B CA 1
ATOM 2081 C C . HIS B 1 112 ? -1.889 -0.072 -5.727 1 98.81 112 HIS B C 1
ATOM 2083 O O . HIS B 1 112 ? -0.959 -0.072 -4.918 1 98.81 112 HIS B O 1
ATOM 2089 N N . SER B 1 113 ? -2.977 -0.945 -5.645 1 98.88 113 SER B N 1
ATOM 2090 C CA . SER B 1 113 ? -2.912 -2.027 -4.668 1 98.88 113 SER B CA 1
ATOM 2091 C C . SER B 1 113 ? -1.637 -2.848 -4.836 1 98.88 113 SER B C 1
ATOM 2093 O O . SER B 1 113 ? -1.317 -3.291 -5.941 1 98.88 113 SER B O 1
ATOM 2095 N N . PRO B 1 114 ? -0.873 -3.01 -3.709 1 98.94 114 PRO B N 1
ATOM 2096 C CA . PRO B 1 114 ? 0.247 -3.951 -3.791 1 98.94 114 PRO B CA 1
ATOM 2097 C C . PRO B 1 114 ? -0.211 -5.402 -3.93 1 98.94 114 PRO B C 1
ATOM 2099 O O . PRO B 1 114 ? -1.179 -5.812 -3.285 1 98.94 114 PRO B O 1
ATOM 2102 N N . ILE B 1 115 ? 0.49 -6.117 -4.777 1 98.88 115 ILE B N 1
ATOM 2103 C CA . ILE B 1 115 ? 0.046 -7.48 -5.047 1 98.88 115 ILE B CA 1
ATOM 2104 C C . ILE B 1 115 ? 1.074 -8.477 -4.508 1 98.88 115 ILE B C 1
ATOM 2106 O O . ILE B 1 115 ? 0.72 -9.422 -3.809 1 98.88 115 ILE B O 1
ATOM 2110 N N . MET B 1 116 ? 2.352 -8.289 -4.84 1 98.94 116 MET B N 1
ATOM 2111 C CA . MET B 1 116 ? 3.414 -9.219 -4.477 1 98.94 116 MET B CA 1
ATOM 2112 C C . MET B 1 116 ? 4.785 -8.57 -4.645 1 98.94 116 MET B C 1
ATOM 2114 O O . MET B 1 116 ? 4.914 -7.551 -5.316 1 98.94 116 MET B O 1
ATOM 2118 N N . ASP B 1 117 ? 5.777 -9.148 -3.969 1 98.94 117 ASP B N 1
ATOM 2119 C CA . ASP B 1 117 ? 7.18 -9 -4.34 1 98.94 117 ASP B CA 1
ATOM 2120 C C . ASP B 1 117 ? 7.648 -10.172 -5.203 1 98.94 117 ASP B C 1
ATOM 2122 O O . ASP B 1 117 ? 7.34 -11.328 -4.91 1 98.94 117 ASP B O 1
ATOM 2126 N N . GLU B 1 118 ? 8.359 -9.812 -6.254 1 98.94 118 GLU B N 1
ATOM 2127 C CA . GLU B 1 118 ? 8.812 -10.867 -7.152 1 98.94 118 GLU B CA 1
ATOM 2128 C C . GLU B 1 118 ? 10.32 -11.094 -7.016 1 98.94 118 GLU B C 1
ATOM 2130 O O . GLU B 1 118 ? 11.102 -10.148 -7.113 1 98.94 118 GLU B O 1
ATOM 2135 N N . GLY B 1 119 ? 10.656 -12.32 -6.75 1 98.69 119 GLY B N 1
ATOM 2136 C CA . GLY B 1 119 ? 12.047 -12.75 -6.816 1 98.69 119 GLY B CA 1
ATOM 2137 C C . GLY B 1 119 ? 12.367 -13.555 -8.062 1 98.69 119 GLY B C 1
ATOM 2138 O O . GLY B 1 119 ? 11.586 -13.562 -9.016 1 98.69 119 GLY B O 1
ATOM 2139 N N . ARG B 1 120 ? 13.562 -14.148 -8.031 1 98.06 120 ARG B N 1
ATOM 2140 C CA . ARG B 1 120 ? 14.023 -14.883 -9.203 1 98.06 120 ARG B CA 1
ATOM 2141 C C . ARG B 1 120 ? 13.172 -16.125 -9.438 1 98.06 120 ARG B C 1
ATOM 2143 O O . ARG B 1 120 ? 12.742 -16.391 -10.562 1 98.06 120 ARG B O 1
ATOM 2150 N N . ASN B 1 121 ? 12.906 -16.859 -8.375 1 97.69 121 ASN B N 1
ATOM 2151 C CA . ASN B 1 121 ? 12.242 -18.141 -8.539 1 97.69 121 ASN B CA 1
ATOM 2152 C C . ASN B 1 121 ? 10.914 -18.188 -7.793 1 97.69 121 ASN B C 1
ATOM 2154 O O . ASN B 1 121 ? 10.086 -19.078 -8.031 1 97.69 121 ASN B O 1
ATOM 2158 N N . VAL B 1 122 ? 10.812 -17.25 -6.848 1 98.88 122 VAL B N 1
ATOM 2159 C CA . VAL B 1 122 ? 9.625 -17.281 -6 1 98.88 122 VAL B CA 1
ATOM 2160 C C . VAL B 1 122 ? 8.945 -15.914 -6.023 1 98.88 122 VAL B C 1
ATOM 2162 O O . VAL B 1 122 ? 9.531 -14.93 -6.488 1 98.88 122 VAL B O 1
ATOM 2165 N N . ILE B 1 123 ? 7.652 -15.93 -5.613 1 98.88 123 ILE B N 1
ATOM 2166 C CA . ILE B 1 123 ? 6.922 -14.703 -5.312 1 98.88 123 ILE B CA 1
ATOM 2167 C C . ILE B 1 123 ? 6.59 -14.656 -3.822 1 98.88 123 ILE B C 1
ATOM 2169 O O . ILE B 1 123 ? 6.402 -15.695 -3.186 1 98.88 123 ILE B O 1
ATOM 2173 N N . LEU B 1 124 ? 6.602 -13.477 -3.271 1 98.88 124 LEU B N 1
ATOM 2174 C CA . LEU B 1 124 ? 6.039 -13.148 -1.965 1 98.88 124 LEU B CA 1
ATOM 2175 C C . LEU B 1 124 ? 4.691 -12.453 -2.109 1 98.88 124 LEU B C 1
ATOM 2177 O O . LEU B 1 124 ? 4.637 -11.234 -2.318 1 98.88 124 LEU B O 1
ATOM 2181 N N . LEU B 1 125 ? 3.613 -13.242 -2.012 1 98.88 125 LEU B N 1
ATOM 2182 C CA . LEU B 1 125 ? 2.246 -12.781 -2.232 1 98.88 125 LEU B CA 1
ATOM 2183 C C . LEU B 1 125 ? 1.662 -12.188 -0.956 1 98.88 125 LEU B C 1
ATOM 2185 O O . LEU B 1 125 ? 1.864 -12.727 0.135 1 98.88 125 LEU B O 1
ATOM 2189 N N . PHE B 1 126 ? 0.872 -11.141 -1.166 1 98.81 126 PHE B N 1
ATOM 2190 C CA . PHE B 1 126 ? 0.265 -10.516 0.006 1 98.81 126 PHE B CA 1
ATOM 2191 C C . PHE B 1 126 ? -1.105 -11.125 0.289 1 98.81 126 PHE B C 1
ATOM 2193 O O . PHE B 1 126 ? -2.057 -10.891 -0.46 1 98.81 126 PHE B O 1
ATOM 2200 N N . PRO B 1 127 ? -1.254 -11.773 1.393 1 98.06 127 PRO B N 1
ATOM 2201 C CA . PRO B 1 127 ? -2.449 -12.57 1.679 1 98.06 127 PRO B CA 1
ATOM 2202 C C . PRO B 1 127 ? -3.705 -11.719 1.832 1 98.06 127 PRO B C 1
ATOM 2204 O O . PRO B 1 127 ? -4.816 -12.211 1.629 1 98.06 127 PRO B O 1
ATOM 2207 N N . GLY B 1 128 ? -3.535 -10.492 2.15 1 96.5 128 GLY B N 1
ATOM 2208 C CA . GLY B 1 128 ? -4.676 -9.609 2.33 1 96.5 128 GLY B CA 1
ATOM 2209 C C . GLY B 1 128 ? -5.562 -9.523 1.104 1 96.5 128 GLY B C 1
ATOM 2210 O O . GLY B 1 128 ? -6.719 -9.102 1.195 1 96.5 128 GLY B O 1
ATOM 2211 N N . LEU B 1 129 ? -5.074 -9.906 -0.046 1 97.81 129 LEU B N 1
ATOM 2212 C CA . LEU B 1 129 ? -5.828 -9.844 -1.293 1 97.81 129 LEU B CA 1
ATOM 2213 C C . LEU B 1 129 ? -6.43 -11.211 -1.628 1 97.81 129 LEU B C 1
ATOM 2215 O O . LEU B 1 129 ? -7.18 -11.336 -2.6 1 97.81 129 LEU B O 1
ATOM 2219 N N . CYS B 1 130 ? -6.156 -12.227 -0.858 1 95.5 130 CYS B N 1
ATOM 2220 C CA . CYS B 1 130 ? -6.492 -13.602 -1.222 1 95.5 130 CYS B CA 1
ATOM 2221 C C . CYS B 1 130 ? -7.891 -13.961 -0.734 1 95.5 130 CYS B C 1
ATOM 2223 O O . CYS B 1 130 ? -8.281 -13.594 0.372 1 95.5 130 CYS B O 1
ATOM 2225 N N . GLU B 1 131 ? -8.523 -14.617 -1.541 1 92.94 131 GLU B N 1
ATOM 2226 C CA . GLU B 1 131 ? -9.82 -15.195 -1.213 1 92.94 131 GLU B CA 1
ATOM 2227 C C . GLU B 1 131 ? -9.836 -16.703 -1.479 1 92.94 131 GLU B C 1
ATOM 2229 O O . GLU B 1 131 ? -9.156 -17.188 -2.387 1 92.94 131 GLU B O 1
ATOM 2234 N N . VAL B 1 132 ? -10.57 -17.391 -0.67 1 82.5 132 VAL B N 1
ATOM 2235 C CA . VAL B 1 132 ? -10.719 -18.828 -0.828 1 82.5 132 VAL B CA 1
ATOM 2236 C C . VAL B 1 132 ? -11.539 -19.141 -2.076 1 82.5 132 VAL B C 1
ATOM 2238 O O . VAL B 1 132 ? -12.57 -18.5 -2.314 1 82.5 132 VAL B O 1
ATOM 2241 N N . GLU B 1 133 ? -10.844 -19.875 -2.832 1 72.94 133 GLU B N 1
ATOM 2242 C CA . GLU B 1 133 ? -11.625 -20.359 -3.971 1 72.94 133 GLU B CA 1
ATOM 2243 C C . GLU B 1 133 ? -12.078 -21.797 -3.766 1 72.94 133 GLU B C 1
ATOM 2245 O O . GLU B 1 133 ? -11.258 -22.688 -3.529 1 72.94 133 GLU B O 1
ATOM 2250 N N . GLY B 1 134 ? -13.367 -21.953 -4.145 1 61.66 134 GLY B N 1
ATOM 2251 C CA . GLY B 1 134 ? -13.977 -23.266 -4.23 1 61.66 134 GLY B CA 1
ATOM 2252 C C . GLY B 1 134 ? -13.898 -24.047 -2.934 1 61.66 134 GLY B C 1
ATOM 2253 O O . GLY B 1 134 ? -13.516 -23.5 -1.896 1 61.66 134 GLY B O 1
ATOM 2254 N N . LYS B 1 135 ? -14.547 -25.312 -3.014 1 54.75 135 LYS B N 1
ATOM 2255 C CA . LYS B 1 135 ? -14.711 -26.359 -2.01 1 54.75 135 LYS B CA 1
ATOM 2256 C C . LYS B 1 135 ? -13.359 -26.781 -1.44 1 54.75 135 LYS B C 1
ATOM 2258 O O . LYS B 1 135 ? -13.305 -27.547 -0.466 1 54.75 135 LYS B O 1
ATOM 2263 N N . ALA B 1 136 ? -12.359 -26.438 -2.16 1 51.97 136 ALA B N 1
ATOM 2264 C CA . ALA B 1 136 ? -11.094 -27.047 -1.759 1 51.97 136 ALA B CA 1
ATOM 2265 C C . ALA B 1 136 ? -10.641 -26.531 -0.396 1 51.97 136 ALA B C 1
ATOM 2267 O O . ALA B 1 136 ? -10.016 -27.25 0.377 1 51.97 136 ALA B O 1
ATOM 2268 N N . ALA B 1 137 ? -10.695 -25.172 -0.166 1 54.47 137 ALA B N 1
ATOM 2269 C CA . ALA B 1 137 ? -10.289 -24.734 1.165 1 54.47 137 ALA B CA 1
ATOM 2270 C C . ALA B 1 137 ? -11.484 -24.688 2.115 1 54.47 137 ALA B C 1
ATOM 2272 O O . ALA B 1 137 ? -11.789 -23.641 2.695 1 54.47 137 ALA B O 1
ATOM 2273 N N . VAL B 1 138 ? -12.312 -25.625 2.121 1 56.59 138 VAL B N 1
ATOM 2274 C CA . VAL B 1 138 ? -13.5 -25.719 2.965 1 56.59 138 VAL B CA 1
ATOM 2275 C C . VAL B 1 138 ? -13.086 -25.719 4.434 1 56.59 138 VAL B C 1
ATOM 2277 O O . VAL B 1 138 ? -12.305 -26.578 4.867 1 56.59 138 VAL B O 1
ATOM 2280 N N . GLY B 1 139 ? -13.375 -24.719 5.066 1 63.31 139 GLY B N 1
ATOM 2281 C CA . GLY B 1 139 ? -13.328 -24.562 6.512 1 63.31 139 GLY B CA 1
ATOM 2282 C C . GLY B 1 139 ? -12.109 -23.797 6.988 1 63.31 139 GLY B C 1
ATOM 2283 O O . GLY B 1 139 ? -11.945 -23.562 8.188 1 63.31 139 GLY B O 1
ATOM 2284 N N . LYS B 1 140 ? -11.156 -23.562 5.953 1 72.69 140 LYS B N 1
ATOM 2285 C CA . LYS B 1 140 ? -9.969 -22.859 6.434 1 72.69 140 LYS B CA 1
ATOM 2286 C C . LYS B 1 140 ? -9.93 -21.422 5.902 1 72.69 140 LYS B C 1
ATOM 2288 O O . LYS B 1 140 ? -10.352 -21.156 4.773 1 72.69 140 LYS B O 1
ATOM 2293 N N . THR B 1 141 ? -9.453 -20.547 6.746 1 81.81 141 THR B N 1
ATOM 2294 C CA . THR B 1 141 ? -9.328 -19.141 6.359 1 81.81 141 THR B CA 1
ATOM 2295 C C . THR B 1 141 ? -7.914 -18.844 5.863 1 81.81 141 THR B C 1
ATOM 2297 O O . THR B 1 141 ? -6.98 -19.594 6.156 1 81.81 141 THR B O 1
ATOM 2300 N N . VAL B 1 142 ? -7.766 -17.891 4.973 1 87.69 142 VAL B N 1
ATOM 2301 C CA . VAL B 1 142 ? -6.465 -17.422 4.52 1 87.69 142 VAL B CA 1
ATOM 2302 C C . VAL B 1 142 ? -5.559 -17.172 5.723 1 87.69 142 VAL B C 1
ATOM 2304 O O . VAL B 1 142 ? -4.391 -17.562 5.719 1 87.69 142 VAL B O 1
ATOM 2307 N N . GLN B 1 143 ? -6.109 -16.578 6.715 1 86.38 143 GLN B N 1
ATOM 2308 C CA . GLN B 1 143 ? -5.352 -16.266 7.922 1 86.38 143 GLN B CA 1
ATOM 2309 C C . GLN B 1 143 ? -4.797 -17.531 8.562 1 86.38 143 GLN B C 1
ATOM 2311 O O . GLN B 1 143 ? -3.631 -17.578 8.961 1 86.38 143 GLN B O 1
ATOM 2316 N N . GLN B 1 144 ? -5.613 -18.547 8.562 1 85.31 144 GLN B N 1
ATOM 2317 C CA . GLN B 1 144 ? -5.207 -19.781 9.211 1 85.31 144 GLN B CA 1
ATOM 2318 C C . GLN B 1 144 ? -4.125 -20.5 8.406 1 85.31 144 GLN B C 1
ATOM 2320 O O . GLN B 1 144 ? -3.211 -21.094 8.984 1 85.31 144 GLN B O 1
ATOM 2325 N N . ILE B 1 145 ? -4.18 -20.359 7.184 1 88.88 145 ILE B N 1
ATOM 2326 C CA . ILE B 1 145 ? -3.299 -21.141 6.328 1 88.88 145 ILE B CA 1
ATOM 2327 C C . ILE B 1 145 ? -2.02 -20.359 6.043 1 88.88 145 ILE B C 1
ATOM 2329 O O . ILE B 1 145 ? -0.937 -20.938 5.941 1 88.88 145 ILE B O 1
ATOM 2333 N N . PHE B 1 146 ? -2.119 -19.047 5.977 1 93.31 146 PHE B N 1
ATOM 2334 C CA . PHE B 1 146 ? -0.988 -18.234 5.516 1 93.31 146 PHE B CA 1
ATOM 2335 C C . PHE B 1 146 ? -0.236 -17.641 6.699 1 93.31 146 PHE B C 1
ATOM 2337 O O . PHE B 1 146 ? 0.811 -17.016 6.52 1 93.31 146 PHE B O 1
ATOM 2344 N N . GLU B 1 147 ? -0.688 -17.828 7.871 1 91.31 147 GLU B N 1
ATOM 2345 C CA . GLU B 1 147 ? 0.036 -17.297 9.016 1 91.31 147 GLU B CA 1
ATOM 2346 C C . GLU B 1 147 ? 1.417 -17.922 9.148 1 91.31 147 GLU B C 1
ATOM 2348 O O . GLU B 1 147 ? 1.567 -19.141 8.969 1 91.31 147 GLU B O 1
ATOM 2353 N N . PRO B 1 148 ? 2.424 -17.031 9.406 1 90.19 148 PRO B N 1
ATOM 2354 C CA . PRO B 1 148 ? 3.756 -17.609 9.617 1 90.19 148 PRO B CA 1
ATOM 2355 C C . PRO B 1 148 ? 3.787 -18.625 10.758 1 90.19 148 PRO B C 1
ATOM 2357 O O . PRO B 1 148 ? 3.1 -18.438 11.766 1 90.19 148 PRO B O 1
ATOM 2360 N N . ARG B 1 149 ? 4.547 -19.719 10.469 1 73 149 ARG B N 1
ATOM 2361 C CA . ARG B 1 149 ? 4.68 -20.766 11.461 1 73 149 ARG B CA 1
ATOM 2362 C C . ARG B 1 149 ? 5.883 -20.531 12.367 1 73 149 ARG B C 1
ATOM 2364 O O . ARG B 1 149 ? 6.871 -19.922 11.938 1 73 149 ARG B O 1
#

Foldseek 3Di:
DPPDPPPPDDPVLCDFQQNADDDVRLDDFFKKFAFPVRPKIKTFQDNFAPFKDWAQDPVQCVLQVHRIAIWGKHWSSRMYINNGCPQKWWADPVVRDTDPDPQIWIAGPPPRGTAWTDHDTMITGGLVGMDGDDPPCPPDDSCRRRPGD/DPPPPPPPDDPVLCDFQQNADDDVRLDDFFKKFAFPVRPKIKTFQDNFAPFKDWAQDPLQCVLQVHRIAIWGKHWRSRMYINNGCPQKWWADPVVRDTDPDPQTWIAGPPPRHTAWTDHDTMITGGLVGMDGDDPPCPPDDSCRRRPGD